Protein AF-A0A2N3L0V5-F1 (afdb_monomer_lite)

Sequence (364 aa):
MDPNLNDGGSTDVTDPFDSMDAIYDQITEADEPTGEEDTGPSRDEGGRFAKKESAEDEAHVEDEPAEEGAADEAEDTDQPEEEGEAEPVEAIDPPVSWSAEAKAKFAELPPEVQQEVLKRESDFERGIAQKGQELSTLRQQTSEMEQALSPVMSAWQQNGIPPAVGVQRLVAADAYLQRDPVGGLQQIAQAYGVDLQSLVDGEGQPAPVNPHIQAQLQAHDNFIRNFQQQQQQSETDRIVSDIDSFASATGADGKPAHPHFEAVFDDIKTMLPAVKQANPTAPVADLLKQCYDKAVWGNPTTRDAILKAERDQTAQKQTAEKSKAAKEAKRAAKGNVKGRGEPVETAGKSWEETLDAVGERLTG

Organism: NCBI:txid744227

Secondary structure (DSSP, 8-state):
---------------TTTTSHHHHHHHHTT-S-------PPPB-TTSPBPP-----------------------------------------PPPTTS-HHHHHHHHTS-HHHHHHHHHHHHHHHHHHHHHHHHHHHHHHHHHHHHHHHHHHHHHHHHTT--HHHHHHHHHHHHHHHHH-HHHHHHHHHHHTT--TTHHHHSSS------HHHHHHHHHHHHHHHHHHHHHHHHHHHHHHHHHHHHHH-B-TTSSBS-TTHHHHHHHHHHHHHHHHHH-TTS-HHHHHHHHHHHHHHH-HHHHHHHHHHHHHHHHHHHHHHHHHHHHHHHHHHHHSTT--------PPPPTTHHHHHHHTTS--

Structure (mmCIF, N/CA/C/O backbone):
data_AF-A0A2N3L0V5-F1
#
_entry.id   AF-A0A2N3L0V5-F1
#
loop_
_atom_site.group_PDB
_atom_site.id
_atom_site.type_symbol
_atom_site.label_atom_id
_atom_site.label_alt_id
_atom_site.label_comp_id
_atom_site.label_asym_id
_atom_site.label_entity_id
_atom_site.label_seq_id
_atom_site.pdbx_PDB_ins_code
_atom_site.Cartn_x
_atom_site.Cartn_y
_atom_site.Cartn_z
_atom_site.occupancy
_atom_site.B_iso_or_equiv
_atom_site.auth_seq_id
_atom_site.auth_comp_id
_atom_site.auth_asym_id
_atom_site.auth_atom_id
_atom_site.pdbx_PDB_model_num
ATOM 1 N N . MET A 1 1 ? -29.985 -33.583 -25.604 1.00 35.34 1 MET A N 1
ATOM 2 C CA . MET A 1 1 ? -28.568 -33.989 -25.696 1.00 35.34 1 MET A CA 1
ATOM 3 C C . MET A 1 1 ? -27.764 -32.732 -26.033 1.00 35.34 1 MET A C 1
ATOM 5 O O . MET A 1 1 ? -27.507 -32.497 -27.202 1.00 35.34 1 MET A O 1
ATOM 9 N N . ASP A 1 2 ? -27.593 -31.755 -25.140 1.00 43.25 2 ASP A N 1
ATOM 10 C CA . ASP A 1 2 ? -26.888 -31.800 -23.839 1.00 43.25 2 ASP A CA 1
ATOM 11 C C . ASP A 1 2 ? -25.384 -32.122 -23.975 1.00 43.25 2 ASP A C 1
ATOM 13 O O . ASP A 1 2 ? -25.079 -33.107 -24.653 1.00 43.25 2 ASP A O 1
ATOM 17 N N . PRO A 1 3 ? -24.465 -31.445 -23.240 1.00 49.41 3 PRO A N 1
ATOM 18 C CA . PRO A 1 3 ? -24.648 -30.151 -22.545 1.00 49.41 3 PRO A CA 1
ATOM 19 C C . PRO A 1 3 ? -23.386 -29.238 -22.402 1.00 49.41 3 PRO A C 1
ATOM 21 O O . PRO A 1 3 ? -22.267 -29.640 -22.697 1.00 49.41 3 PRO A O 1
ATOM 24 N N . ASN A 1 4 ? -23.605 -28.075 -21.765 1.00 37.34 4 ASN A N 1
ATOM 25 C CA . ASN A 1 4 ? -22.722 -27.380 -20.796 1.00 37.34 4 ASN A CA 1
ATOM 26 C C . ASN A 1 4 ? -21.404 -26.673 -21.226 1.00 37.34 4 ASN A C 1
ATOM 28 O O . ASN A 1 4 ? -20.844 -26.913 -22.289 1.00 37.34 4 ASN A O 1
ATOM 32 N N . LEU A 1 5 ? -20.908 -25.878 -20.258 1.00 40.41 5 LEU A N 1
ATOM 33 C CA . LEU A 1 5 ? -19.622 -25.169 -20.100 1.00 40.41 5 LEU A CA 1
ATOM 34 C C . LEU A 1 5 ? -19.531 -23.815 -20.848 1.00 40.41 5 LEU A C 1
ATOM 36 O O . LEU A 1 5 ? -19.689 -23.771 -22.062 1.00 40.41 5 LEU A O 1
ATOM 40 N N . ASN A 1 6 ? -19.493 -22.660 -20.157 1.00 34.66 6 ASN A N 1
ATOM 41 C CA . ASN A 1 6 ? -18.450 -22.092 -19.257 1.00 34.66 6 ASN A CA 1
ATOM 42 C C . ASN A 1 6 ? -17.277 -21.496 -20.077 1.00 34.66 6 ASN A C 1
ATOM 44 O O . ASN A 1 6 ? -16.818 -22.148 -21.008 1.00 34.66 6 ASN A O 1
ATOM 48 N N . ASP A 1 7 ? -16.740 -20.291 -19.851 1.00 32.72 7 ASP A N 1
ATOM 49 C CA . ASP A 1 7 ? -16.809 -19.311 -18.741 1.00 32.72 7 ASP A CA 1
ATOM 50 C C . ASP A 1 7 ? -16.666 -17.869 -19.308 1.00 32.72 7 ASP A C 1
ATOM 52 O O . ASP A 1 7 ? -16.498 -17.709 -20.519 1.00 32.72 7 ASP A O 1
ATOM 56 N N . GLY A 1 8 ? -16.619 -16.832 -18.460 1.00 31.11 8 GLY A N 1
ATOM 57 C CA . GLY A 1 8 ? -16.073 -15.514 -18.832 1.00 31.11 8 GLY A CA 1
ATOM 58 C C . GLY A 1 8 ? -16.872 -14.306 -18.343 1.00 31.11 8 GLY A C 1
ATOM 59 O O . GLY A 1 8 ? -17.279 -13.474 -19.153 1.00 31.11 8 GLY A O 1
ATOM 60 N N . GLY A 1 9 ? -17.123 -14.209 -17.035 1.00 28.81 9 GLY A N 1
ATOM 61 C CA . GLY A 1 9 ? -17.948 -13.143 -16.458 1.00 28.81 9 GLY A CA 1
ATOM 62 C C . GLY A 1 9 ? -17.425 -11.718 -16.699 1.00 28.81 9 GLY A C 1
ATOM 63 O O . GLY A 1 9 ? -16.270 -11.406 -16.412 1.00 28.81 9 GLY A O 1
ATOM 64 N N . SER A 1 10 ? -18.319 -10.828 -17.139 1.00 29.75 10 SER A N 1
ATOM 65 C CA . SER A 1 10 ? -18.177 -9.389 -16.898 1.00 29.75 10 SER A CA 1
ATOM 66 C C . SER A 1 10 ? -18.656 -9.111 -15.477 1.00 29.75 10 SER A C 1
ATOM 68 O O . SER A 1 10 ? -19.827 -9.336 -15.177 1.00 29.75 10 SER A O 1
ATOM 70 N N . THR A 1 11 ? -17.770 -8.641 -14.600 1.00 35.81 11 THR A N 1
ATOM 71 C CA . THR A 1 11 ? -18.144 -8.201 -13.249 1.00 35.81 11 THR A CA 1
ATOM 72 C C . THR A 1 11 ? -18.840 -6.847 -13.338 1.00 35.81 11 THR A C 1
ATOM 74 O O . THR A 1 11 ? -18.178 -5.808 -13.315 1.00 35.81 11 THR A O 1
ATOM 77 N N . ASP A 1 12 ? -20.162 -6.866 -13.497 1.00 38.75 12 ASP A N 1
ATOM 78 C CA . ASP A 1 12 ? -20.975 -5.660 -13.349 1.00 38.75 12 ASP A CA 1
ATOM 79 C C . ASP A 1 12 ? -21.006 -5.215 -11.875 1.00 38.75 12 ASP A C 1
ATOM 81 O O . ASP A 1 12 ? -20.776 -6.016 -10.963 1.00 38.75 12 ASP A O 1
ATOM 85 N N . VAL A 1 13 ? -21.223 -3.924 -11.637 1.00 42.16 13 VAL A N 1
ATOM 86 C CA . VAL A 1 13 ? -21.074 -3.313 -10.308 1.00 42.16 13 VAL A CA 1
ATOM 87 C C . VAL A 1 13 ? -22.412 -3.347 -9.575 1.00 42.16 13 VAL A C 1
ATOM 89 O O . VAL A 1 13 ? -23.220 -2.431 -9.702 1.00 42.16 13 VAL A O 1
ATOM 92 N N . THR A 1 14 ? -22.651 -4.407 -8.801 1.00 39.25 14 THR A N 1
ATOM 93 C CA . THR A 1 14 ? -23.880 -4.541 -8.007 1.00 39.25 14 THR A CA 1
ATOM 94 C C . THR A 1 14 ? -23.896 -3.558 -6.833 1.00 39.25 14 THR A C 1
ATOM 96 O O . THR A 1 14 ? -22.988 -3.544 -5.999 1.00 39.25 14 THR A O 1
ATOM 99 N N . ASP A 1 15 ? -24.945 -2.740 -6.770 1.00 44.00 15 ASP A N 1
ATOM 100 C CA . ASP A 1 15 ? -25.155 -1.705 -5.755 1.00 44.00 15 ASP A CA 1
ATOM 101 C C . ASP A 1 15 ? -25.458 -2.341 -4.374 1.00 44.00 15 ASP A C 1
ATOM 103 O O . ASP A 1 15 ? -26.286 -3.256 -4.301 1.00 44.00 15 ASP A O 1
ATOM 107 N N . PRO A 1 16 ? -24.837 -1.906 -3.256 1.00 43.53 16 PRO A N 1
ATOM 108 C CA . PRO A 1 16 ? -24.989 -2.560 -1.948 1.00 43.53 16 PRO A CA 1
ATOM 109 C C . PRO A 1 16 ? -26.400 -2.506 -1.326 1.00 43.53 16 PRO A C 1
ATOM 111 O O . PRO A 1 16 ? -26.601 -3.077 -0.254 1.00 43.53 16 PRO A O 1
ATOM 114 N N . PHE A 1 17 ? -27.381 -1.866 -1.969 1.00 41.59 17 PHE A N 1
ATOM 115 C CA . PHE A 1 17 ? -28.761 -1.761 -1.476 1.00 41.59 17 PHE A CA 1
ATOM 116 C C . PHE A 1 17 ? -29.701 -2.890 -1.930 1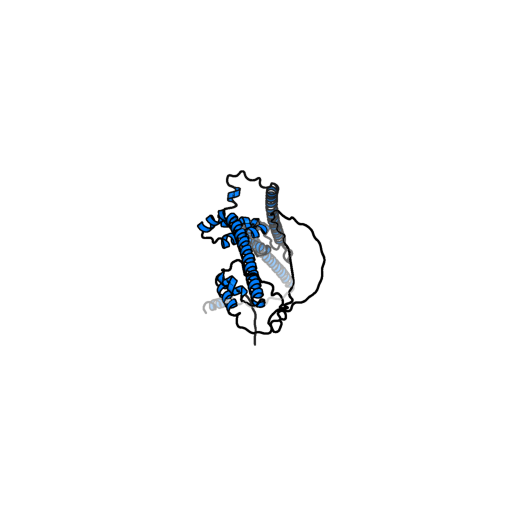.00 41.59 17 PHE A C 1
ATOM 118 O O . PHE A 1 17 ? -30.691 -3.144 -1.248 1.00 41.59 17 PHE A O 1
ATOM 125 N N . ASP A 1 18 ? -29.375 -3.624 -2.999 1.00 43.25 18 ASP A N 1
ATOM 126 C CA . ASP A 1 18 ? -30.231 -4.698 -3.553 1.00 43.25 18 ASP A CA 1
ATOM 127 C C . ASP A 1 18 ? -30.194 -5.997 -2.709 1.00 43.25 18 ASP A C 1
ATOM 129 O O . ASP A 1 18 ? -30.885 -6.975 -2.974 1.00 43.25 18 ASP A O 1
ATOM 133 N N . SER A 1 19 ? -29.367 -6.014 -1.657 1.00 51.88 19 SER A N 1
ATOM 134 C CA . SER A 1 19 ? -29.155 -7.171 -0.778 1.00 51.88 19 SER A CA 1
ATOM 135 C C . SER A 1 19 ? -30.091 -7.235 0.437 1.00 51.88 19 SER A C 1
ATOM 137 O O . SER A 1 19 ? -30.063 -8.229 1.160 1.00 51.88 19 SER A O 1
ATOM 139 N N . MET A 1 20 ? -30.909 -6.202 0.687 1.00 42.19 20 MET A N 1
ATOM 140 C CA . MET A 1 20 ? -31.669 -6.088 1.942 1.00 42.19 20 MET A CA 1
ATOM 141 C C . MET A 1 20 ? -33.119 -6.597 1.856 1.00 42.19 20 MET A C 1
ATOM 143 O O . MET A 1 20 ? -33.598 -7.163 2.837 1.00 42.19 20 MET A O 1
ATOM 147 N N . ASP A 1 21 ? -33.780 -6.507 0.695 1.00 45.41 21 ASP A N 1
ATOM 148 C CA . ASP A 1 21 ? -35.103 -7.130 0.482 1.00 45.41 21 ASP A CA 1
ATOM 149 C C . ASP A 1 21 ? -34.994 -8.667 0.458 1.00 45.41 21 ASP A C 1
ATOM 151 O O . ASP A 1 21 ? -35.788 -9.360 1.094 1.00 45.41 21 ASP A O 1
ATOM 155 N N . ALA A 1 22 ? -33.935 -9.209 -0.158 1.00 47.22 22 ALA A N 1
ATOM 156 C CA . ALA A 1 22 ? -33.662 -10.651 -0.208 1.00 47.22 22 ALA A CA 1
ATOM 157 C C . ALA A 1 22 ? -33.466 -11.306 1.179 1.00 47.22 22 ALA A C 1
ATOM 159 O O . ALA A 1 22 ? -33.636 -12.516 1.321 1.00 47.22 22 ALA A O 1
ATOM 160 N N . ILE A 1 23 ? -33.118 -10.521 2.205 1.00 50.16 23 ILE A N 1
ATOM 161 C CA . ILE A 1 23 ? -33.014 -10.984 3.597 1.00 50.16 23 ILE A CA 1
ATOM 162 C C . ILE A 1 23 ? -34.387 -10.980 4.288 1.00 50.16 23 ILE A C 1
ATOM 164 O O . ILE A 1 23 ? -34.605 -11.770 5.205 1.00 50.16 23 ILE A O 1
ATOM 168 N N . TYR A 1 24 ? -35.321 -10.124 3.863 1.00 42.78 24 TYR A N 1
ATOM 169 C CA . TYR A 1 24 ? -36.637 -10.015 4.492 1.00 42.78 24 TYR A CA 1
ATOM 170 C C . TYR A 1 24 ? -37.565 -11.166 4.080 1.00 42.78 24 TYR A C 1
ATOM 172 O O . TYR A 1 24 ? -38.160 -11.799 4.953 1.00 42.78 24 TYR A O 1
ATOM 180 N N . ASP A 1 25 ? -37.602 -11.512 2.788 1.00 43.28 25 ASP A N 1
ATOM 181 C CA . ASP A 1 25 ? -38.363 -12.671 2.287 1.00 43.28 25 ASP A CA 1
ATOM 182 C C . ASP A 1 25 ? -37.860 -13.998 2.893 1.00 43.28 25 ASP A C 1
ATOM 184 O O . ASP A 1 25 ? -38.649 -14.870 3.257 1.00 43.28 25 ASP A O 1
ATOM 188 N N . GLN A 1 26 ? -36.545 -14.135 3.111 1.00 44.84 26 GLN A N 1
ATOM 189 C CA . GLN A 1 26 ? -35.967 -15.334 3.735 1.00 44.84 26 GLN A CA 1
ATOM 190 C C . GLN A 1 26 ? -36.278 -15.468 5.244 1.00 44.84 26 GLN A C 1
ATOM 192 O O . GLN A 1 26 ? -36.029 -16.522 5.831 1.00 44.84 26 GLN A O 1
ATOM 197 N N . ILE A 1 27 ? -36.835 -14.431 5.881 1.00 44.22 27 ILE A N 1
ATOM 198 C CA . ILE A 1 27 ? -37.298 -14.468 7.278 1.00 44.22 27 ILE A CA 1
ATOM 199 C C . ILE A 1 27 ? -38.816 -14.703 7.359 1.00 44.22 27 ILE A C 1
ATOM 201 O O . ILE A 1 27 ? -39.283 -15.296 8.330 1.00 44.22 27 ILE A O 1
ATOM 205 N N . THR A 1 28 ? -39.594 -14.286 6.355 1.00 40.88 28 THR A N 1
ATOM 206 C CA . THR A 1 28 ? -41.060 -14.445 6.340 1.00 40.88 28 THR A CA 1
ATOM 207 C C . THR A 1 28 ? -41.540 -15.799 5.808 1.00 40.88 28 THR A C 1
ATOM 209 O O . THR A 1 28 ? -42.626 -16.226 6.191 1.00 40.88 28 THR A O 1
ATOM 212 N N . GLU A 1 29 ? -40.749 -16.521 5.006 1.00 42.06 29 GLU A N 1
ATOM 213 C CA . GLU A 1 29 ? -41.091 -17.876 4.517 1.00 42.06 29 GLU A CA 1
ATOM 214 C C . GLU A 1 29 ? -40.710 -19.011 5.508 1.00 42.06 29 GLU A C 1
ATOM 216 O O . GLU A 1 29 ? -40.723 -20.191 5.165 1.00 42.06 29 GLU A O 1
ATOM 221 N N . ALA A 1 30 ? -40.371 -18.673 6.760 1.00 39.44 30 ALA A N 1
ATOM 222 C CA . ALA A 1 30 ? -39.886 -19.615 7.779 1.00 39.44 30 ALA A CA 1
ATOM 223 C C . ALA A 1 30 ? -40.915 -20.003 8.871 1.00 39.44 30 ALA A C 1
ATOM 225 O O . ALA A 1 30 ? -40.539 -20.691 9.821 1.00 39.44 30 ALA A O 1
ATOM 226 N N . ASP A 1 31 ? -42.182 -19.576 8.763 1.00 42.56 31 ASP A N 1
ATOM 227 C CA . ASP A 1 31 ? -43.212 -19.746 9.811 1.00 42.56 31 ASP A CA 1
ATOM 228 C C . ASP A 1 31 ? -44.563 -20.284 9.275 1.00 42.56 31 ASP A C 1
ATOM 230 O O . ASP A 1 31 ? -45.604 -19.636 9.373 1.00 42.56 31 ASP A O 1
ATOM 234 N N . GLU A 1 32 ? -44.561 -21.507 8.726 1.00 34.25 32 GLU A N 1
ATOM 235 C CA . GLU A 1 32 ? -45.743 -22.389 8.771 1.00 34.25 32 GLU A CA 1
ATOM 236 C C . GLU A 1 32 ? -45.379 -23.751 9.409 1.00 34.25 32 GLU A C 1
ATOM 238 O O . GLU A 1 32 ? -44.291 -24.282 9.166 1.00 34.25 32 GLU A O 1
ATOM 243 N N . PRO A 1 33 ? -46.256 -24.341 10.249 1.00 42.44 33 PRO A N 1
ATOM 244 C CA . PRO A 1 33 ? -45.857 -25.421 11.150 1.00 42.44 33 PRO A CA 1
ATOM 245 C C . PRO A 1 33 ? -45.994 -26.834 10.556 1.00 42.44 33 PRO A C 1
ATOM 247 O O . PRO A 1 33 ? -47.098 -27.333 10.329 1.00 42.44 33 PRO A O 1
ATOM 250 N N . THR A 1 34 ? -44.877 -27.558 10.473 1.00 31.55 34 THR A N 1
ATOM 251 C CA . THR A 1 34 ? -44.855 -29.033 10.425 1.00 31.55 34 THR A CA 1
ATOM 252 C C . THR A 1 34 ? -44.231 -29.563 11.713 1.00 31.55 34 THR A C 1
ATOM 254 O O . THR A 1 34 ? -43.042 -29.352 11.945 1.00 31.55 34 THR A O 1
ATOM 257 N N . GLY A 1 35 ? -45.020 -30.210 12.572 1.00 35.88 35 GLY A N 1
ATOM 258 C CA . GLY A 1 35 ? -44.559 -30.655 13.891 1.00 35.88 35 GLY A CA 1
ATOM 259 C C . GLY A 1 35 ? -44.280 -32.153 13.979 1.00 35.88 35 GLY A C 1
ATOM 260 O O . GLY A 1 35 ? -44.956 -32.937 13.322 1.00 35.88 35 GLY A O 1
ATOM 261 N N . GLU A 1 36 ? -43.358 -32.529 14.869 1.00 32.22 36 GLU A N 1
ATOM 262 C CA . GLU A 1 36 ? -43.363 -33.814 15.580 1.00 32.22 36 GLU A CA 1
ATOM 263 C C . GLU A 1 36 ? -42.572 -33.692 16.908 1.00 32.22 36 GLU A C 1
ATOM 265 O O . GLU A 1 36 ? -41.448 -33.206 16.932 1.00 32.22 36 GLU A O 1
ATOM 270 N N . GLU A 1 37 ? -43.243 -34.074 18.001 1.00 33.81 37 GLU A N 1
ATOM 271 C CA . GLU A 1 37 ? -42.796 -34.409 19.375 1.00 33.81 37 GLU A CA 1
ATOM 272 C C . GLU A 1 37 ? -41.680 -33.595 20.095 1.00 33.81 37 GLU A C 1
ATOM 274 O O . GLU A 1 37 ? -40.482 -33.784 19.898 1.00 33.81 37 GLU A O 1
ATOM 279 N N . ASP A 1 38 ? -42.104 -32.786 21.080 1.00 36.75 38 ASP A N 1
ATOM 280 C CA . ASP A 1 38 ? -41.278 -32.233 22.173 1.00 36.75 38 ASP A CA 1
ATOM 281 C C . ASP A 1 38 ? -41.018 -33.287 23.272 1.00 36.75 38 ASP A C 1
ATOM 283 O O . ASP A 1 38 ? -41.943 -33.970 23.717 1.00 36.75 38 ASP A O 1
ATOM 287 N N . THR A 1 39 ? -39.777 -33.379 23.766 1.00 37.31 39 THR A N 1
ATOM 288 C CA . THR A 1 39 ? -39.389 -34.239 24.901 1.00 37.31 39 THR A CA 1
ATOM 289 C C . THR A 1 39 ? -38.837 -33.441 26.089 1.00 37.31 39 THR A C 1
ATOM 291 O O . THR A 1 39 ? -37.737 -33.710 26.587 1.00 37.31 39 THR A O 1
ATOM 294 N N . GLY A 1 40 ? -39.591 -32.446 26.559 1.00 45.41 40 GLY A N 1
ATOM 295 C CA . GLY A 1 40 ? -39.340 -31.770 27.834 1.00 45.41 40 GLY A CA 1
ATOM 296 C C . GLY A 1 40 ? -39.438 -32.693 29.072 1.00 45.41 40 GLY A C 1
ATOM 297 O O . GLY A 1 40 ? -39.889 -33.838 28.977 1.00 45.41 40 GLY A O 1
ATOM 298 N N . PRO A 1 41 ? -39.027 -32.222 30.269 1.00 51.53 41 PRO A N 1
ATOM 299 C CA . PRO A 1 41 ? -39.002 -33.046 31.481 1.00 51.53 41 PRO A CA 1
ATOM 300 C C . PRO A 1 41 ? -40.392 -33.540 31.906 1.00 51.53 41 PRO A C 1
ATOM 302 O O . PRO A 1 41 ? -41.355 -32.770 31.917 1.00 51.53 41 PRO A O 1
ATOM 305 N N . SER A 1 42 ? -40.480 -34.812 32.309 1.00 51.59 42 SER A N 1
ATOM 306 C CA . SER A 1 42 ? -41.736 -35.480 32.671 1.00 51.59 42 SER A CA 1
ATOM 307 C C . SER A 1 42 ? -42.533 -34.739 33.750 1.00 51.59 42 SER A C 1
ATOM 309 O O . SER A 1 42 ? -42.001 -34.348 34.794 1.00 51.59 42 SER A O 1
ATOM 311 N N . ARG A 1 43 ? -43.838 -34.604 33.501 1.00 61.91 43 ARG A N 1
ATOM 312 C CA . ARG A 1 43 ? -44.828 -34.026 34.417 1.00 61.91 43 ARG A CA 1
ATOM 313 C C . ARG A 1 43 ? -45.784 -35.100 34.930 1.00 61.91 43 ARG A C 1
ATOM 315 O O . ARG A 1 43 ? -45.953 -36.132 34.284 1.00 61.91 43 ARG A O 1
ATOM 322 N N . ASP A 1 44 ? -46.401 -34.843 36.075 1.00 66.06 44 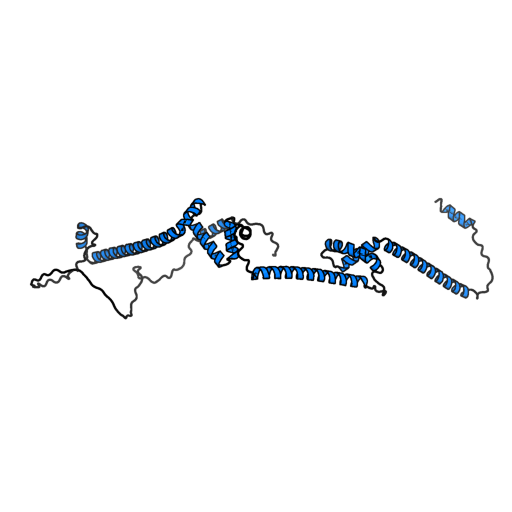ASP A N 1
ATOM 323 C CA . ASP A 1 44 ? -47.503 -35.652 36.603 1.00 66.06 44 ASP A CA 1
ATOM 324 C C . ASP A 1 44 ? -48.847 -35.346 35.908 1.00 66.06 44 ASP A C 1
ATOM 326 O O . ASP A 1 44 ? -48.965 -34.411 35.112 1.00 66.06 44 ASP A O 1
ATOM 330 N N . GLU A 1 45 ? -49.886 -36.128 36.223 1.00 57.53 45 GLU A N 1
ATOM 331 C CA . GLU A 1 45 ? -51.250 -35.944 35.693 1.00 57.53 45 GLU A CA 1
ATOM 332 C C . GLU A 1 45 ? -51.917 -34.627 36.158 1.00 57.53 45 GLU A C 1
ATOM 334 O O . GLU A 1 45 ? -52.971 -34.254 35.647 1.00 57.53 45 GLU A O 1
ATOM 339 N N . GLY A 1 46 ? -51.294 -33.889 37.090 1.00 62.19 46 GLY A N 1
ATOM 340 C CA . GLY A 1 46 ? -51.655 -32.521 37.481 1.00 62.19 46 GLY A CA 1
ATOM 341 C C . GLY A 1 46 ? -50.852 -31.427 36.757 1.00 62.19 46 GLY A C 1
ATOM 342 O O . GLY A 1 46 ? -51.029 -30.242 37.049 1.00 62.19 46 GLY A O 1
ATOM 343 N N . GLY A 1 47 ? -49.960 -31.794 35.830 1.00 60.09 47 GLY A N 1
ATOM 344 C CA . GLY A 1 47 ? -49.131 -30.879 35.041 1.00 60.09 47 GLY A CA 1
ATOM 345 C C . GLY A 1 47 ? -47.913 -30.298 35.772 1.00 60.09 47 GLY A C 1
ATOM 346 O O . GLY A 1 47 ? -47.228 -29.432 35.208 1.00 60.09 47 GLY A O 1
ATOM 347 N N . ARG A 1 48 ? -47.613 -30.746 36.998 1.00 61.38 48 ARG A N 1
ATOM 348 C CA . ARG A 1 48 ? -46.448 -30.302 37.784 1.00 61.38 48 ARG A CA 1
ATOM 349 C C . ARG A 1 48 ? -45.225 -31.176 37.486 1.00 61.38 48 ARG A C 1
ATOM 351 O O . ARG A 1 48 ? -45.344 -32.286 36.980 1.00 61.38 48 ARG A O 1
ATOM 358 N N . PHE A 1 49 ? -44.027 -30.654 37.752 1.00 63.28 49 PHE A N 1
ATOM 359 C CA . PHE A 1 49 ? -42.780 -31.414 37.610 1.00 63.28 49 PHE A CA 1
ATOM 360 C C . PHE A 1 49 ? -42.549 -32.300 38.841 1.00 63.28 49 PHE A C 1
ATOM 362 O O . PHE A 1 49 ? -42.682 -31.833 39.973 1.00 63.28 49 PHE A O 1
ATOM 369 N N . ALA A 1 50 ? -42.165 -33.560 38.628 1.00 42.12 50 ALA A N 1
ATOM 370 C CA . ALA A 1 50 ? -41.952 -34.514 39.714 1.00 42.12 50 ALA A CA 1
ATOM 371 C C . ALA A 1 50 ? -40.690 -34.187 40.544 1.00 42.12 50 ALA A C 1
ATOM 373 O O . ALA A 1 50 ? -39.588 -34.075 40.004 1.00 42.12 50 ALA A O 1
ATOM 374 N N . LYS A 1 51 ? -40.840 -34.076 41.873 1.00 45.34 51 LYS A N 1
ATOM 375 C CA . LYS A 1 51 ? -39.727 -33.906 42.827 1.00 45.34 51 LYS A CA 1
ATOM 376 C C . LYS A 1 51 ? -39.003 -35.240 43.059 1.00 45.34 51 LYS A C 1
ATOM 378 O O . LYS A 1 51 ? -39.645 -36.284 43.144 1.00 45.34 51 LYS A O 1
ATOM 383 N N . LYS A 1 52 ? -37.679 -35.192 43.250 1.00 39.72 52 LYS A N 1
ATOM 384 C CA . LYS A 1 52 ? -36.860 -36.316 43.731 1.00 39.72 52 LYS A CA 1
ATOM 385 C C . LYS A 1 52 ? -36.064 -35.932 44.988 1.00 39.72 52 LYS A C 1
ATOM 387 O O . LYS A 1 52 ? -35.454 -34.871 45.033 1.00 39.72 52 LYS A O 1
ATOM 392 N N . GLU A 1 53 ? -36.061 -36.838 45.958 1.00 32.31 53 GLU A N 1
ATOM 393 C CA . GLU A 1 53 ? -35.250 -36.900 47.191 1.00 32.31 53 GLU A CA 1
ATOM 394 C C . GLU A 1 53 ? -34.292 -38.117 47.067 1.00 32.31 53 GLU A C 1
ATOM 396 O O . GLU A 1 53 ? -34.533 -38.964 46.197 1.00 32.31 53 GLU A O 1
ATOM 401 N N . SER A 1 54 ? -33.217 -38.349 47.839 1.00 29.09 54 SER A N 1
ATOM 402 C CA . SER A 1 54 ? -32.372 -37.579 48.795 1.00 29.09 54 SER A CA 1
ATOM 403 C C . SER A 1 54 ? -31.095 -38.426 49.080 1.00 29.09 54 SER A C 1
ATOM 405 O O . SER A 1 54 ? -31.059 -39.572 48.626 1.00 29.09 54 SER A O 1
ATOM 407 N N . ALA A 1 55 ? -30.058 -37.983 49.809 1.00 26.44 55 ALA A N 1
ATOM 408 C CA . ALA A 1 55 ? -29.754 -36.670 50.403 1.00 26.44 55 ALA A CA 1
ATOM 409 C C . ALA A 1 55 ? -28.474 -36.095 49.730 1.00 26.44 55 ALA A C 1
ATOM 411 O O . ALA A 1 55 ? -28.531 -35.947 48.509 1.00 26.44 55 ALA A O 1
ATOM 412 N N . GLU A 1 56 ? -27.340 -35.680 50.321 1.00 30.38 56 GLU A N 1
ATOM 413 C CA . GLU A 1 56 ? -26.749 -35.520 51.681 1.00 30.38 56 GLU A CA 1
ATOM 414 C C . GLU A 1 56 ? -26.076 -34.108 51.719 1.00 30.38 56 GLU A C 1
ATOM 416 O O . GLU A 1 56 ? -25.923 -33.520 50.646 1.00 30.38 56 GLU A O 1
ATOM 421 N N . ASP A 1 57 ? -25.546 -33.462 52.773 1.00 26.70 57 ASP A N 1
ATOM 422 C CA . ASP A 1 57 ? -25.499 -33.444 54.264 1.00 26.70 57 ASP A CA 1
ATOM 423 C C . ASP A 1 57 ? -24.096 -32.860 54.659 1.00 26.70 57 ASP A C 1
ATOM 425 O O . ASP A 1 57 ? -23.189 -32.866 53.827 1.00 26.70 57 ASP A O 1
ATOM 429 N N . GLU A 1 58 ? -23.918 -32.357 55.891 1.00 29.84 58 GLU A N 1
ATOM 430 C CA . GLU A 1 58 ? -22.739 -31.645 56.463 1.00 29.84 58 GLU A CA 1
ATOM 431 C C . GLU A 1 58 ? -22.371 -30.243 55.879 1.00 29.84 58 GLU A C 1
ATOM 433 O O . GLU A 1 58 ? -22.497 -29.999 54.683 1.00 29.84 58 GLU A O 1
ATOM 438 N N . ALA A 1 59 ? -21.817 -29.260 56.622 1.00 27.25 59 ALA A N 1
ATOM 439 C CA . ALA A 1 59 ? -21.837 -28.905 58.062 1.00 27.25 59 ALA A CA 1
ATOM 440 C C . ALA A 1 59 ? -21.153 -27.515 58.301 1.00 27.25 59 ALA A C 1
ATOM 442 O O . ALA A 1 59 ? -20.437 -27.034 57.426 1.00 27.25 59 ALA A O 1
ATOM 443 N N . HIS A 1 60 ? -21.275 -26.956 59.526 1.00 29.55 60 HIS A N 1
ATOM 444 C CA . HIS A 1 60 ? -20.598 -25.743 60.083 1.00 29.55 60 HIS A CA 1
ATOM 445 C C . HIS A 1 60 ? -21.110 -24.362 59.564 1.00 29.55 60 HIS A C 1
ATOM 447 O O . HIS A 1 60 ? -21.277 -24.204 58.361 1.00 29.55 60 HIS A O 1
ATOM 453 N N . VAL A 1 61 ? -21.500 -23.339 60.362 1.00 27.58 61 VAL A N 1
ATOM 454 C CA . VAL A 1 61 ? -21.016 -22.755 61.657 1.00 27.58 61 VAL A CA 1
ATOM 455 C C . VAL A 1 61 ? -19.688 -21.991 61.472 1.00 27.58 61 VAL A C 1
ATOM 457 O O . VAL A 1 61 ? -18.807 -22.516 60.799 1.00 27.58 61 VAL A O 1
ATOM 460 N N . GLU A 1 62 ? -19.431 -20.774 61.982 1.00 27.31 62 GLU A N 1
ATOM 461 C CA . GLU A 1 62 ? -20.144 -19.774 62.836 1.00 27.31 62 GLU A CA 1
ATOM 462 C C . GLU A 1 62 ? -20.468 -18.489 61.989 1.00 27.31 62 GLU A C 1
ATOM 464 O O . GLU A 1 62 ? -20.293 -18.532 60.773 1.00 27.31 62 GLU A O 1
ATOM 469 N N . ASP A 1 63 ? -20.982 -17.331 62.440 1.00 29.66 63 ASP A N 1
ATOM 470 C CA . ASP A 1 63 ? -20.922 -16.596 63.725 1.00 29.66 63 ASP A CA 1
ATOM 471 C C . ASP A 1 63 ? -22.127 -15.616 63.858 1.00 29.66 63 ASP A C 1
ATOM 473 O O . ASP A 1 63 ? -22.800 -15.322 62.865 1.00 29.66 63 ASP A O 1
ATOM 477 N N . GLU A 1 64 ? -22.390 -15.088 65.058 1.00 32.12 64 GLU A N 1
ATOM 478 C CA . GLU A 1 64 ? -23.505 -14.165 65.373 1.00 32.12 64 GLU A CA 1
ATOM 479 C C . GLU A 1 64 ? -23.037 -12.686 65.461 1.00 32.12 64 GLU A C 1
ATOM 481 O O . GLU A 1 64 ? -21.834 -12.408 65.437 1.00 32.12 64 GLU A O 1
ATOM 486 N N . PRO A 1 65 ? -23.950 -11.689 65.528 1.00 31.30 65 PRO A N 1
ATOM 487 C CA . PRO A 1 65 ? -24.179 -11.099 66.855 1.00 31.30 65 PRO A CA 1
ATOM 488 C C . PRO A 1 65 ? -25.607 -10.574 67.129 1.00 31.30 65 PRO A C 1
ATOM 490 O O . PRO A 1 65 ? -26.111 -9.672 66.455 1.00 31.30 65 PRO A O 1
ATOM 493 N N . ALA A 1 66 ? -26.188 -11.053 68.228 1.00 28.23 66 ALA A N 1
ATOM 494 C CA . ALA A 1 66 ? -27.222 -10.382 69.025 1.00 28.23 66 ALA A CA 1
ATOM 495 C C . ALA A 1 66 ? -26.627 -9.189 69.828 1.00 28.23 66 ALA A C 1
ATOM 497 O O . ALA A 1 66 ? -25.410 -9.112 69.995 1.00 28.23 66 ALA A O 1
ATOM 498 N N . GLU A 1 67 ? -27.361 -8.252 70.445 1.00 31.59 67 GLU A N 1
ATOM 499 C CA . GLU A 1 67 ? -28.731 -7.703 70.309 1.00 31.59 67 GLU A CA 1
ATOM 500 C C . GLU A 1 67 ? -28.818 -6.482 71.274 1.00 31.59 67 GLU A C 1
ATOM 502 O O . GLU A 1 67 ? -28.044 -6.400 72.230 1.00 31.59 67 GLU A O 1
ATOM 507 N N . GLU A 1 68 ? -29.736 -5.524 71.073 1.00 27.58 68 GLU A N 1
ATOM 508 C CA . GLU A 1 68 ? -30.015 -4.443 72.044 1.00 27.58 68 GLU A CA 1
ATOM 509 C C . GLU A 1 68 ? -31.519 -4.080 72.034 1.00 27.58 68 GLU A C 1
ATOM 511 O O . GLU A 1 68 ? -31.994 -3.503 71.057 1.00 27.58 68 GLU A O 1
ATOM 516 N N . GLY A 1 69 ? -32.296 -4.428 73.082 1.00 27.86 69 GLY A N 1
ATOM 517 C CA . GLY A 1 69 ? -33.771 -4.332 72.970 1.00 27.86 69 GLY A CA 1
ATOM 518 C C . GLY A 1 69 ? -34.700 -4.560 74.184 1.00 27.86 69 GLY A C 1
ATOM 519 O O . GLY A 1 69 ? -35.858 -4.873 73.959 1.00 27.86 69 GLY A O 1
ATOM 520 N N . ALA A 1 70 ? -34.245 -4.396 75.432 1.00 28.09 70 ALA A N 1
ATOM 521 C CA . ALA A 1 70 ? -35.053 -4.159 76.657 1.00 28.09 70 ALA A CA 1
ATOM 522 C C . ALA A 1 70 ? -36.472 -4.799 76.843 1.00 28.09 70 ALA A C 1
ATOM 524 O O . ALA A 1 70 ? -37.474 -4.268 76.376 1.00 28.09 70 ALA A O 1
ATOM 525 N N . ALA A 1 71 ? -36.525 -5.829 77.700 1.00 28.12 71 ALA A N 1
ATOM 526 C CA . ALA A 1 71 ? -37.463 -6.079 78.820 1.00 28.12 71 ALA A CA 1
ATOM 527 C C . ALA A 1 71 ? -38.925 -5.547 78.840 1.00 28.12 71 ALA A C 1
ATOM 529 O O . ALA A 1 71 ? -39.164 -4.344 78.773 1.00 28.12 71 ALA A O 1
ATOM 530 N N . ASP A 1 72 ? -39.847 -6.434 79.248 1.00 29.78 72 ASP A N 1
ATOM 531 C CA . ASP A 1 72 ? -40.767 -6.199 80.386 1.00 29.78 72 ASP A CA 1
ATOM 532 C C . ASP A 1 72 ? -41.029 -7.541 81.132 1.00 29.78 72 ASP A C 1
ATOM 534 O O . ASP A 1 72 ? -40.583 -8.590 80.659 1.00 29.78 72 ASP A O 1
ATOM 538 N N . GLU A 1 73 ? -41.663 -7.532 82.312 1.00 31.38 73 GLU A N 1
ATOM 539 C CA . GLU A 1 73 ? -41.652 -8.644 83.289 1.00 31.38 73 GLU A CA 1
ATOM 540 C C . GLU A 1 73 ? -42.998 -8.784 84.037 1.00 31.38 73 GLU A C 1
ATOM 542 O O . GLU A 1 73 ? -43.411 -7.873 84.755 1.00 31.38 73 GLU A O 1
ATOM 547 N N . ALA A 1 74 ? -43.673 -9.940 83.920 1.00 29.61 74 ALA A N 1
ATOM 548 C CA . ALA A 1 74 ? -44.883 -10.246 84.695 1.00 29.61 74 ALA A CA 1
ATOM 549 C C . ALA A 1 74 ? -45.137 -11.761 84.876 1.00 29.61 74 ALA A C 1
ATOM 551 O O . ALA A 1 74 ? -45.455 -12.467 83.919 1.00 29.61 74 ALA A O 1
ATOM 552 N N . GLU A 1 75 ? -45.078 -12.239 86.122 1.00 30.91 75 GLU A N 1
ATOM 553 C CA . GLU A 1 75 ? -45.773 -13.460 86.568 1.00 30.91 75 GLU A CA 1
ATOM 554 C C . GLU A 1 75 ? -47.245 -13.120 86.903 1.00 30.91 75 GLU A C 1
ATOM 556 O O . GLU A 1 75 ? -47.506 -12.020 87.392 1.00 30.91 75 GLU A O 1
ATOM 561 N N . ASP A 1 76 ? -48.200 -14.042 86.702 1.00 28.42 76 ASP A N 1
ATOM 562 C CA . ASP A 1 76 ? -48.785 -14.790 87.838 1.00 28.42 76 ASP A CA 1
ATOM 563 C C . ASP A 1 76 ? -49.660 -16.001 87.409 1.00 28.42 76 ASP A C 1
ATOM 565 O O . ASP A 1 76 ? -50.205 -16.061 86.310 1.00 28.42 76 ASP A O 1
ATOM 569 N N . THR A 1 77 ? -49.756 -16.952 88.336 1.00 27.38 77 THR A N 1
ATOM 570 C CA . THR A 1 77 ? -50.446 -18.259 88.435 1.00 27.38 77 THR A CA 1
ATOM 571 C C . THR A 1 77 ? -51.612 -18.718 87.527 1.00 27.38 77 THR A C 1
ATOM 573 O O . THR A 1 77 ? -52.586 -18.012 87.279 1.00 27.38 77 THR A O 1
ATOM 576 N N . ASP A 1 78 ? -51.592 -20.053 87.381 1.00 29.39 78 ASP A N 1
ATOM 577 C CA . ASP A 1 78 ? -52.668 -21.057 87.553 1.00 29.39 78 ASP A CA 1
ATOM 578 C C . ASP A 1 78 ? -53.441 -21.650 86.359 1.00 29.39 78 ASP A C 1
ATOM 580 O O . ASP A 1 78 ? -53.973 -20.984 85.473 1.00 29.39 78 ASP A O 1
ATOM 584 N N . GLN A 1 79 ? -53.540 -22.980 86.439 1.00 33.75 79 GLN A N 1
ATOM 585 C CA . GLN A 1 79 ? -54.314 -23.902 85.606 1.00 33.75 79 GLN A CA 1
ATOM 586 C C . GLN A 1 79 ? -55.579 -24.319 86.402 1.00 33.75 79 GLN A C 1
ATOM 588 O O . GLN A 1 79 ? -55.609 -24.178 87.628 1.00 33.75 79 GLN A O 1
ATOM 593 N N . PRO A 1 80 ? -56.640 -24.842 85.761 1.00 42.22 80 PRO A N 1
ATOM 594 C CA . PRO A 1 80 ? -56.609 -26.262 85.403 1.00 42.22 80 PRO A CA 1
ATOM 595 C C . PRO A 1 80 ? -57.177 -26.571 84.011 1.00 42.22 80 PRO A C 1
ATOM 597 O O . PRO A 1 80 ? -57.955 -25.810 83.441 1.00 42.22 80 PRO A O 1
ATOM 600 N N . GLU A 1 81 ? -56.799 -27.732 83.483 1.00 33.31 81 GLU A N 1
ATOM 601 C CA . GLU A 1 81 ? -57.373 -28.292 82.258 1.00 33.31 81 GLU A CA 1
ATOM 602 C C . GLU A 1 81 ? -58.817 -28.774 82.483 1.00 33.31 81 GLU A C 1
ATOM 604 O O . GLU A 1 81 ? -59.127 -29.389 83.505 1.00 33.31 81 GLU A O 1
ATOM 609 N N . GLU A 1 82 ? -59.683 -28.575 81.486 1.00 35.47 82 GLU A N 1
ATOM 610 C CA . GLU A 1 82 ? -60.871 -29.409 81.287 1.00 35.47 82 GLU A CA 1
ATOM 611 C C . GLU A 1 82 ? -60.837 -29.957 79.852 1.00 35.47 82 GLU A C 1
ATOM 613 O O . GLU A 1 82 ? -60.557 -29.236 78.893 1.00 35.47 82 GLU A O 1
ATOM 618 N N . GLU A 1 83 ? -61.022 -31.268 79.724 1.00 37.50 83 GLU A N 1
ATOM 619 C CA . GLU A 1 83 ? -60.641 -32.044 78.543 1.00 37.50 83 GLU A CA 1
ATOM 620 C C . GLU A 1 83 ? -61.706 -31.921 77.435 1.00 37.50 83 GLU A C 1
ATOM 622 O O . GLU A 1 83 ? -62.820 -32.438 77.553 1.00 37.50 83 GLU A O 1
ATOM 627 N N . GLY A 1 84 ? -61.375 -31.205 76.357 1.00 35.25 84 GLY A N 1
ATOM 628 C CA . GLY A 1 84 ? -62.288 -30.895 75.253 1.00 35.25 84 GLY A CA 1
ATOM 629 C C . GLY A 1 84 ? -61.591 -30.976 73.899 1.00 35.25 84 GLY A C 1
ATOM 630 O O . GLY A 1 84 ? -61.283 -29.949 73.304 1.00 35.25 84 GLY A O 1
ATOM 631 N N . GLU A 1 85 ? -61.327 -32.200 73.435 1.00 41.25 85 GLU A N 1
ATOM 632 C CA . GLU A 1 85 ? -60.527 -32.497 72.239 1.00 41.25 85 GLU A CA 1
ATOM 633 C C . GLU A 1 85 ? -61.201 -32.034 70.929 1.00 41.25 85 GLU A C 1
ATOM 635 O O . GLU A 1 85 ? -61.874 -32.785 70.222 1.00 41.25 85 GLU A O 1
ATOM 640 N N . ALA A 1 86 ? -60.985 -30.764 70.597 1.00 41.56 86 ALA A N 1
ATOM 641 C CA . ALA A 1 86 ? -60.865 -30.288 69.229 1.00 41.56 86 ALA A CA 1
ATOM 642 C C . ALA A 1 86 ? -59.411 -29.837 69.042 1.00 41.56 86 ALA A C 1
ATOM 644 O O . ALA A 1 86 ? -58.887 -29.113 69.890 1.00 41.56 86 ALA A O 1
ATOM 645 N N . GLU A 1 87 ? -58.757 -30.269 67.962 1.00 45.62 87 GLU A N 1
ATOM 646 C CA . GLU A 1 87 ? -57.379 -29.858 67.669 1.00 45.62 87 GLU A CA 1
ATOM 647 C C . GLU A 1 87 ? -57.294 -28.320 67.635 1.00 45.62 87 GLU A C 1
ATOM 649 O O . GLU A 1 87 ? -58.139 -27.682 66.990 1.00 45.62 87 GLU A O 1
ATOM 654 N N . PRO A 1 88 ? -56.318 -27.695 68.322 1.00 44.53 88 PRO A N 1
ATOM 655 C CA . PRO A 1 88 ? -56.156 -26.253 68.276 1.00 44.53 88 PRO A CA 1
ATOM 656 C C . PRO A 1 88 ? -55.734 -25.866 66.860 1.00 44.53 88 PRO A C 1
ATOM 658 O O . PRO A 1 88 ? -54.586 -26.059 66.466 1.00 44.53 88 PRO A O 1
ATOM 661 N N . VAL A 1 89 ? -56.679 -25.329 66.086 1.00 48.34 89 VAL A N 1
ATOM 662 C CA . VAL A 1 89 ? -56.396 -24.764 64.765 1.00 48.34 89 VAL A CA 1
ATOM 663 C C . VAL A 1 89 ? -55.399 -23.629 64.973 1.00 48.34 89 VAL A C 1
ATOM 665 O O . VAL A 1 89 ? -55.758 -22.602 65.553 1.00 48.34 89 VAL A O 1
ATOM 668 N N . GLU A 1 90 ? -54.149 -23.837 64.554 1.00 59.81 90 GLU A N 1
ATOM 669 C CA . GLU A 1 90 ? -53.087 -22.843 64.709 1.00 59.81 90 GLU A CA 1
ATOM 670 C C . GLU A 1 90 ? -53.554 -21.512 64.112 1.00 59.81 90 GLU A C 1
ATOM 672 O O . GLU A 1 90 ? -53.981 -21.445 62.957 1.00 59.81 90 GLU A O 1
ATOM 677 N N . ALA A 1 91 ? -53.538 -20.455 64.927 1.00 63.94 91 ALA A N 1
ATOM 678 C CA . ALA A 1 91 ? -54.091 -19.164 64.548 1.00 63.94 91 ALA A CA 1
ATOM 679 C C . ALA A 1 91 ? -53.166 -18.479 63.533 1.00 63.94 91 ALA A C 1
ATOM 681 O O . ALA A 1 91 ? -52.191 -17.826 63.898 1.00 63.94 91 ALA A O 1
ATOM 682 N N . ILE A 1 92 ? -53.466 -18.654 62.246 1.00 77.56 92 ILE A N 1
ATOM 683 C CA . ILE A 1 92 ? -52.695 -18.065 61.151 1.00 77.56 92 ILE A CA 1
ATOM 684 C C . ILE A 1 92 ? -52.989 -16.561 61.090 1.00 77.56 92 ILE A C 1
ATOM 686 O O . ILE A 1 92 ? -54.087 -16.143 60.715 1.00 77.56 92 ILE A O 1
ATOM 690 N N . ASP A 1 93 ? -51.998 -15.741 61.443 1.00 83.19 93 ASP A N 1
ATOM 691 C CA . ASP A 1 93 ? -52.129 -14.284 61.423 1.00 83.19 93 ASP A CA 1
ATOM 692 C C . ASP A 1 93 ? -52.345 -13.734 59.995 1.00 83.19 93 ASP A C 1
ATOM 694 O O . ASP A 1 93 ? -51.644 -14.125 59.056 1.00 83.19 93 ASP A O 1
ATOM 698 N N . PRO A 1 94 ? -53.289 -12.794 59.793 1.00 84.12 94 PRO A N 1
ATOM 699 C CA . PRO A 1 94 ? -53.565 -12.214 58.482 1.00 84.12 94 PRO A CA 1
ATOM 700 C C . PRO A 1 94 ? -52.511 -11.163 58.073 1.00 84.12 94 PRO A C 1
ATOM 702 O O . PRO A 1 94 ? -51.983 -10.457 58.939 1.00 84.12 94 PRO A O 1
ATOM 705 N N . PRO A 1 95 ? -52.263 -10.939 56.763 1.00 86.31 95 PRO A N 1
ATOM 706 C CA . PRO A 1 95 ? -51.199 -10.044 56.302 1.00 86.31 95 PRO A CA 1
ATOM 707 C C . PRO A 1 95 ? -51.274 -8.628 56.889 1.00 86.31 95 PRO A C 1
ATOM 709 O O . PRO A 1 95 ? -52.323 -7.973 56.895 1.00 86.31 95 PRO A O 1
ATOM 712 N N . VAL A 1 96 ? -50.134 -8.116 57.362 1.00 84.50 96 VAL A N 1
ATOM 713 C CA . VAL A 1 96 ? -50.052 -6.856 58.126 1.00 84.50 96 VAL A CA 1
ATOM 714 C C . VAL A 1 96 ? -50.568 -5.653 57.323 1.00 84.50 96 VAL A C 1
ATOM 716 O O . VAL A 1 96 ? -51.196 -4.760 57.893 1.00 84.50 96 VAL A O 1
ATOM 719 N N . SER A 1 97 ? -50.399 -5.672 56.001 1.00 85.06 97 SER A N 1
ATOM 720 C CA . SER A 1 97 ? -50.864 -4.660 55.042 1.00 85.06 97 SER A CA 1
ATOM 721 C C . SER A 1 97 ? -52.395 -4.549 54.906 1.00 85.06 97 SER A C 1
ATOM 723 O O . SER A 1 97 ? -52.890 -3.536 54.409 1.00 85.06 97 SER A O 1
ATOM 725 N N . TRP A 1 98 ? -53.165 -5.555 55.338 1.00 89.94 98 TRP A N 1
ATOM 726 C CA . TRP A 1 98 ? -54.613 -5.614 55.105 1.00 89.94 98 TRP A CA 1
ATOM 727 C C . TRP A 1 98 ? -55.432 -4.747 56.079 1.00 89.94 98 TRP A C 1
ATOM 729 O O . TRP A 1 98 ? -55.044 -4.499 57.228 1.00 89.94 98 TRP A O 1
ATOM 739 N N . SER A 1 99 ? -56.616 -4.312 55.633 1.00 93.38 99 SER A N 1
ATOM 740 C CA . SER A 1 99 ? -57.569 -3.555 56.456 1.00 93.38 99 SER A CA 1
ATOM 741 C C . SER A 1 99 ? -58.189 -4.421 57.561 1.00 93.38 99 SER A C 1
ATOM 743 O O . SER A 1 99 ? -58.284 -5.639 57.428 1.00 93.38 99 SER A O 1
ATOM 745 N N . ALA A 1 100 ? -58.670 -3.799 58.642 1.00 89.12 100 ALA A N 1
ATOM 746 C CA . ALA A 1 100 ? -59.288 -4.521 59.761 1.00 89.12 100 ALA A CA 1
ATOM 747 C C . ALA A 1 100 ? -60.498 -5.384 59.337 1.00 89.12 100 ALA A C 1
ATOM 749 O O . ALA A 1 100 ? -60.671 -6.488 59.843 1.00 89.12 100 ALA A O 1
ATOM 750 N N . GLU A 1 101 ? -61.299 -4.924 58.368 1.00 88.81 101 GLU A N 1
ATOM 751 C CA . GLU A 1 101 ? -62.429 -5.696 57.828 1.00 88.81 101 GLU A CA 1
ATOM 752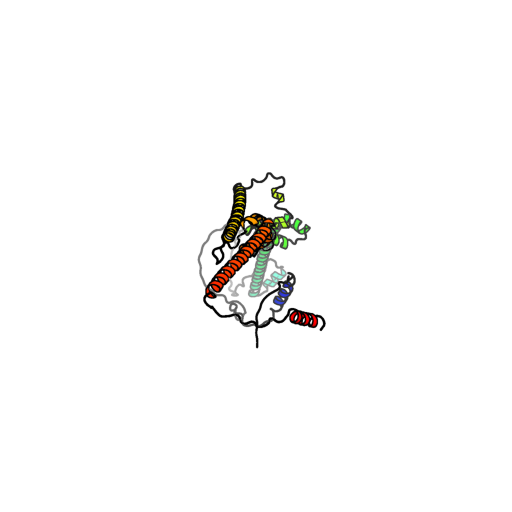 C C . GLU A 1 101 ? -61.964 -6.921 57.020 1.00 88.81 101 GLU A C 1
ATOM 754 O O . GLU A 1 101 ? -62.557 -7.994 57.123 1.00 88.81 101 GLU A O 1
ATOM 759 N N . ALA A 1 102 ? -60.882 -6.786 56.244 1.00 87.12 102 ALA A N 1
ATOM 760 C CA . ALA A 1 102 ? -60.295 -7.900 55.502 1.00 87.12 102 ALA A CA 1
ATOM 761 C C . ALA A 1 102 ? -59.627 -8.920 56.440 1.00 87.12 102 ALA A C 1
ATOM 763 O O . ALA A 1 102 ? -59.766 -10.120 56.227 1.00 87.12 102 ALA A O 1
ATOM 764 N N . LYS A 1 103 ? -58.971 -8.453 57.510 1.00 89.31 103 LYS A N 1
ATOM 765 C CA . LYS A 1 103 ? -58.378 -9.300 58.559 1.00 89.31 103 LYS A CA 1
ATOM 766 C C . LYS A 1 103 ? -59.433 -10.113 59.314 1.00 89.31 103 LYS A C 1
ATOM 768 O O . LYS A 1 103 ? -59.252 -11.312 59.490 1.00 89.31 103 LYS A O 1
ATOM 773 N N . ALA A 1 104 ? -60.564 -9.501 59.674 1.00 88.06 104 ALA A N 1
ATOM 774 C CA . ALA A 1 104 ? -61.688 -10.219 60.279 1.00 88.06 104 ALA A CA 1
ATOM 775 C C . ALA A 1 104 ? -62.233 -11.320 59.347 1.00 88.06 104 ALA A C 1
ATOM 777 O O . ALA A 1 104 ? -62.367 -12.467 59.759 1.00 88.06 104 ALA A O 1
ATOM 778 N N . LYS A 1 105 ? -62.456 -11.000 58.065 1.00 88.88 105 LYS A N 1
ATOM 779 C CA . LYS A 1 105 ? -62.928 -11.968 57.058 1.00 88.88 105 LYS A CA 1
ATOM 780 C C . LYS A 1 105 ? -61.908 -13.055 56.711 1.00 88.88 105 LYS A C 1
ATOM 782 O O . LYS A 1 105 ? -62.307 -14.120 56.263 1.00 88.88 105 LYS A O 1
ATOM 787 N N . PHE A 1 106 ? -60.612 -12.808 56.906 1.00 88.00 106 PHE A N 1
ATOM 788 C CA . PHE A 1 106 ? -59.567 -13.824 56.756 1.00 88.00 106 PHE A CA 1
ATOM 789 C C . PHE A 1 106 ? -59.633 -14.866 57.878 1.00 88.00 106 PHE A C 1
ATOM 791 O O . PHE A 1 106 ? -59.538 -16.059 57.601 1.00 88.00 106 PHE A O 1
ATOM 798 N N . ALA A 1 107 ? -59.871 -14.438 59.123 1.00 87.88 107 ALA A N 1
ATOM 799 C CA . ALA A 1 107 ? -60.028 -15.337 60.270 1.00 87.88 107 ALA A CA 1
ATOM 800 C C . ALA A 1 107 ? -61.259 -16.267 60.158 1.00 87.88 107 ALA A C 1
ATOM 802 O O . ALA A 1 107 ? -61.284 -17.324 60.778 1.00 87.88 107 ALA A O 1
ATOM 803 N N . GLU A 1 108 ? -62.257 -15.908 59.340 1.00 90.44 108 GLU A N 1
ATOM 804 C CA . GLU A 1 108 ? -63.427 -16.745 59.020 1.00 90.44 108 GLU A CA 1
ATOM 805 C C . GLU A 1 108 ? -63.149 -17.826 57.944 1.00 90.44 108 GLU A C 1
ATOM 807 O O . GLU A 1 108 ? -64.018 -18.658 57.669 1.00 90.44 108 GLU A O 1
ATOM 812 N N . LEU A 1 109 ? -61.972 -17.826 57.301 1.00 87.44 109 LEU A N 1
ATOM 813 C CA . LEU A 1 109 ? -61.606 -18.797 56.258 1.00 87.44 109 LEU A CA 1
ATOM 814 C C . LEU A 1 109 ? -61.066 -20.117 56.846 1.00 87.44 109 LEU A C 1
ATOM 816 O O . LEU A 1 109 ? -60.448 -20.105 57.908 1.00 87.44 109 LEU A O 1
ATOM 820 N N . PRO A 1 110 ? -61.198 -21.257 56.136 1.00 91.94 110 PRO A N 1
ATOM 821 C CA . PRO A 1 110 ? -60.514 -22.496 56.510 1.00 91.94 110 PRO A CA 1
ATOM 822 C C . PRO A 1 110 ? -58.980 -22.333 56.511 1.00 91.94 110 PRO A C 1
ATOM 824 O O . PRO A 1 110 ? -58.455 -21.636 55.635 1.00 91.94 110 PRO A O 1
ATOM 827 N N . PRO A 1 111 ? -58.241 -23.025 57.401 1.00 86.56 111 PRO A N 1
ATOM 828 C CA . PRO A 1 111 ? -56.793 -22.849 57.551 1.00 86.56 111 PRO A CA 1
ATOM 829 C C . PRO A 1 111 ? -56.005 -23.163 56.270 1.00 86.56 111 PRO A C 1
ATOM 831 O O . PRO A 1 111 ? -55.073 -22.440 55.936 1.00 86.56 111 PRO A O 1
ATOM 834 N N . GLU A 1 112 ? -56.422 -24.156 55.475 1.00 87.62 112 GLU A N 1
ATOM 835 C CA . GLU A 1 112 ? -55.820 -24.448 54.158 1.00 87.62 112 GLU A CA 1
ATOM 836 C C . GLU A 1 112 ? -55.848 -23.232 53.209 1.00 87.62 112 GLU A C 1
ATOM 838 O O . GLU A 1 112 ? -54.903 -22.981 52.458 1.00 87.62 112 GLU A O 1
ATOM 843 N N . VAL A 1 113 ? -56.928 -22.443 53.258 1.00 88.44 113 VAL A N 1
ATOM 844 C CA . VAL A 1 113 ? -57.103 -21.239 52.432 1.00 88.44 113 VAL A CA 1
ATOM 845 C C . VAL A 1 113 ? -56.273 -20.083 52.990 1.00 88.44 113 VAL A C 1
ATOM 847 O O . VAL A 1 113 ? -55.675 -19.338 52.215 1.00 88.44 113 VAL A O 1
ATOM 850 N N . GLN A 1 114 ? -56.187 -19.956 54.317 1.00 87.12 114 GLN A N 1
ATOM 851 C CA . GLN A 1 114 ? -55.316 -18.982 54.982 1.00 87.12 114 GLN A CA 1
ATOM 852 C C . GLN A 1 114 ? -53.841 -19.220 54.611 1.00 87.12 114 GLN A C 1
ATOM 854 O O . GLN A 1 114 ? -53.153 -18.279 54.210 1.00 87.12 114 GLN A O 1
ATOM 859 N N . GLN A 1 115 ? -53.379 -20.478 54.638 1.00 89.31 115 GLN A N 1
ATOM 860 C CA . GLN A 1 115 ? -52.017 -20.861 54.246 1.00 89.31 115 GLN A CA 1
ATOM 861 C C . GLN A 1 115 ? -51.710 -20.536 52.777 1.00 89.31 115 GLN A C 1
ATOM 863 O O . GLN A 1 115 ? -50.689 -19.907 52.500 1.00 89.31 115 GLN A O 1
ATOM 868 N N . GLU A 1 116 ? -52.576 -20.908 51.824 1.00 89.56 116 GLU A N 1
ATOM 869 C CA . GLU A 1 116 ? -52.319 -20.630 50.398 1.00 89.56 116 GLU A CA 1
ATOM 870 C C . GLU A 1 116 ? -52.366 -19.122 50.082 1.00 89.56 116 GLU A C 1
ATOM 872 O O . GLU A 1 116 ? -51.629 -18.651 49.213 1.00 89.56 116 GLU A O 1
ATOM 877 N N . VAL A 1 117 ? -53.168 -18.339 50.817 1.00 89.62 117 VAL A N 1
ATOM 878 C CA . VAL A 1 117 ? -53.170 -16.871 50.721 1.00 89.62 117 VAL A CA 1
ATOM 879 C C . VAL A 1 117 ? -51.877 -16.266 51.273 1.00 89.62 117 VAL A C 1
ATOM 881 O O . VAL A 1 117 ? -51.264 -15.469 50.563 1.00 89.62 117 VAL A O 1
ATOM 884 N N . LEU A 1 118 ? -51.416 -16.652 52.473 1.00 88.88 118 LEU A N 1
ATOM 885 C CA . LEU A 1 118 ? -50.134 -16.165 53.010 1.00 88.88 118 LEU A CA 1
ATOM 886 C C . LEU A 1 118 ? -48.959 -16.552 52.112 1.00 88.88 118 LEU A C 1
ATOM 888 O O . LEU A 1 118 ? -48.101 -15.723 51.815 1.00 88.88 118 LEU A O 1
ATOM 892 N N . LYS A 1 119 ? -48.939 -17.798 51.633 1.00 91.69 119 LYS A N 1
ATOM 893 C CA . LYS A 1 119 ? -47.928 -18.290 50.697 1.00 91.69 119 LYS A CA 1
ATOM 894 C C . LYS A 1 119 ? -47.908 -17.446 49.425 1.00 91.69 119 LYS A C 1
ATOM 896 O O . LYS A 1 119 ? -46.843 -16.951 49.059 1.00 91.69 119 LYS A O 1
ATOM 901 N N . ARG A 1 120 ? -49.071 -17.200 48.810 1.00 93.00 120 ARG A N 1
ATOM 902 C CA . ARG A 1 120 ? -49.204 -16.328 47.633 1.00 93.00 120 ARG A CA 1
ATOM 903 C C . ARG A 1 120 ? -48.725 -14.900 47.901 1.00 93.00 120 ARG A C 1
ATOM 905 O O . ARG A 1 120 ? -48.047 -14.345 47.040 1.00 93.00 120 ARG A O 1
ATOM 912 N N . GLU A 1 121 ? -49.073 -14.311 49.045 1.00 90.19 121 GLU A N 1
ATOM 913 C CA . GLU A 1 121 ? -48.608 -12.969 49.422 1.00 90.19 121 GLU A CA 1
ATOM 914 C C . GLU A 1 121 ? -47.074 -12.970 49.562 1.00 90.19 121 GLU A C 1
ATOM 916 O O . GLU A 1 121 ? -46.405 -12.157 48.935 1.00 90.19 121 GLU A O 1
ATOM 921 N N . SER A 1 122 ? -46.494 -13.966 50.245 1.00 88.50 122 SER A N 1
ATOM 922 C CA . SER A 1 122 ? -45.039 -14.099 50.415 1.00 88.50 122 SER A CA 1
ATOM 923 C C . SER A 1 122 ? -44.283 -14.343 49.099 1.00 88.50 122 SER A C 1
ATOM 925 O O . SER A 1 122 ? -43.171 -13.850 48.921 1.00 88.50 122 SER A O 1
ATOM 927 N N . ASP A 1 123 ? -44.871 -15.085 48.155 1.00 91.38 123 ASP A N 1
ATOM 928 C CA . ASP A 1 123 ? -44.307 -15.313 46.821 1.00 91.38 123 ASP A CA 1
ATOM 929 C C . ASP A 1 123 ? -44.386 -14.032 45.969 1.00 91.38 123 ASP A C 1
ATOM 931 O O . ASP A 1 123 ? -43.466 -13.734 45.201 1.00 91.38 123 ASP A O 1
ATOM 935 N N . PHE A 1 124 ? -45.448 -13.236 46.137 1.00 91.44 124 PHE A N 1
ATOM 936 C CA . PHE A 1 124 ? -45.629 -11.945 45.473 1.00 91.44 124 PHE A CA 1
ATOM 937 C C . PHE A 1 124 ? -44.692 -10.867 46.037 1.00 91.44 124 PHE A C 1
ATOM 939 O O . PHE A 1 124 ? -44.028 -10.178 45.262 1.00 91.44 124 PHE A O 1
ATOM 946 N N . GLU A 1 125 ? -44.551 -10.770 47.362 1.00 90.94 125 GLU A N 1
ATOM 947 C CA . GLU A 1 125 ? -43.579 -9.899 48.032 1.00 90.94 125 GLU A CA 1
ATOM 948 C C . GLU A 1 125 ? -42.143 -10.259 47.638 1.00 90.94 125 GLU A C 1
ATOM 950 O O . GLU A 1 125 ? -41.367 -9.375 47.272 1.00 90.94 125 GLU A O 1
ATOM 955 N N . ARG A 1 126 ? -41.796 -11.554 47.611 1.00 93.62 126 ARG A N 1
ATOM 956 C CA . ARG A 1 126 ? -40.481 -12.031 47.150 1.00 93.62 126 ARG A CA 1
ATOM 957 C C . ARG A 1 126 ? -40.233 -11.680 45.682 1.00 93.62 126 ARG A C 1
ATOM 959 O O . ARG A 1 126 ? -39.140 -11.228 45.346 1.00 93.62 126 ARG A O 1
ATOM 966 N N . GLY A 1 127 ? -41.248 -11.815 44.825 1.00 94.12 127 GLY A N 1
ATOM 967 C CA . GLY A 1 127 ? -41.189 -11.391 43.424 1.00 94.12 127 GLY A CA 1
ATOM 968 C C . GLY A 1 127 ? -41.004 -9.877 43.257 1.00 94.12 127 GLY A C 1
ATOM 969 O O . GLY A 1 127 ? -40.191 -9.445 42.439 1.00 94.12 127 GLY A O 1
ATOM 970 N N . ILE A 1 128 ? -41.696 -9.061 44.061 1.00 94.44 128 ILE A N 1
ATOM 971 C CA . ILE A 1 128 ? -41.524 -7.600 44.093 1.00 94.44 128 ILE A CA 1
ATOM 972 C C . ILE A 1 128 ? -40.125 -7.225 44.591 1.00 94.44 128 ILE A C 1
ATOM 974 O O . ILE A 1 128 ? -39.482 -6.376 43.978 1.00 94.44 128 ILE A O 1
ATOM 978 N N . ALA A 1 129 ? -39.626 -7.862 45.652 1.00 94.50 129 ALA A N 1
ATOM 979 C CA . ALA A 1 129 ? -38.293 -7.609 46.193 1.00 94.50 129 ALA A CA 1
ATOM 980 C C . ALA A 1 129 ? -37.197 -7.932 45.163 1.00 94.50 129 ALA A C 1
ATOM 982 O O . ALA A 1 129 ? -36.340 -7.088 44.893 1.00 94.50 129 ALA A O 1
ATOM 983 N N . GLN A 1 130 ? -37.279 -9.098 44.511 1.00 95.00 130 GLN A N 1
ATOM 984 C CA . GLN A 1 130 ? -36.372 -9.495 43.428 1.00 95.00 130 GLN A CA 1
ATOM 985 C C . GLN A 1 130 ? -36.412 -8.501 42.259 1.00 95.00 130 GLN A C 1
ATOM 987 O O . GLN A 1 130 ? -35.370 -7.997 41.842 1.00 95.00 130 GLN A O 1
ATOM 992 N N . LYS A 1 131 ? -37.605 -8.135 41.770 1.00 94.94 131 LYS A N 1
ATOM 993 C CA . LYS A 1 131 ? -37.746 -7.174 40.662 1.00 94.94 131 LYS A CA 1
ATOM 994 C C . LYS A 1 131 ? -37.330 -5.752 41.045 1.00 94.94 131 LYS A C 1
ATOM 996 O O . LYS A 1 131 ? -36.796 -5.033 40.205 1.00 94.94 131 LYS A O 1
ATOM 1001 N N . GLY A 1 132 ? -37.512 -5.351 42.302 1.00 95.56 132 GLY A N 1
ATOM 1002 C CA . GLY A 1 132 ? -36.995 -4.096 42.846 1.00 95.56 132 GLY A CA 1
ATOM 1003 C C . GLY A 1 132 ? -35.466 -4.069 42.885 1.00 95.56 132 GLY A C 1
ATOM 1004 O O . GLY A 1 132 ? -34.862 -3.070 42.493 1.00 95.56 132 GLY A O 1
ATOM 1005 N N . GLN A 1 133 ? -34.836 -5.179 43.280 1.00 95.06 133 GLN A N 1
ATOM 1006 C CA . GLN A 1 133 ? -33.381 -5.333 43.282 1.00 95.06 133 GLN A CA 1
ATOM 1007 C C . GLN A 1 133 ? -32.805 -5.321 41.856 1.00 95.06 133 GLN A C 1
ATOM 1009 O O . GLN A 1 133 ? -31.878 -4.556 41.599 1.00 95.06 133 GLN A O 1
ATOM 1014 N N . GLU A 1 134 ? -33.393 -6.076 40.918 1.00 94.50 134 GLU A N 1
ATOM 1015 C CA . GLU A 1 134 ? -33.041 -6.044 39.486 1.00 94.50 134 GLU A CA 1
ATOM 1016 C C . GLU A 1 134 ? -33.157 -4.632 38.889 1.00 94.50 134 GLU A C 1
ATOM 1018 O O . GLU A 1 134 ? -32.258 -4.162 38.192 1.00 94.50 134 GLU A O 1
ATOM 1023 N N . LEU A 1 135 ? -34.255 -3.922 39.173 1.00 95.88 135 LEU A N 1
ATOM 1024 C CA . LEU A 1 135 ? -34.457 -2.559 38.680 1.00 95.88 135 LEU A CA 1
ATOM 1025 C C . LEU A 1 135 ? -33.435 -1.583 39.283 1.00 95.88 135 LEU A C 1
ATOM 1027 O O . LEU A 1 135 ? -33.005 -0.649 38.605 1.00 95.88 135 LEU A O 1
ATOM 1031 N N . SER A 1 136 ? -33.045 -1.787 40.543 1.00 94.38 136 SER A N 1
ATOM 1032 C CA . SER A 1 136 ? -32.030 -0.980 41.224 1.00 94.38 136 SER A CA 1
ATOM 1033 C C . SER A 1 136 ? -30.645 -1.174 40.597 1.00 94.38 136 SER A C 1
ATOM 1035 O O . SER A 1 136 ? -30.007 -0.192 40.212 1.00 94.38 136 SER A O 1
ATOM 1037 N N . THR A 1 137 ? -30.210 -2.423 40.392 1.00 94.12 137 THR A N 1
ATOM 1038 C CA . THR A 1 137 ? -28.910 -2.721 39.765 1.00 94.12 137 THR A CA 1
ATOM 1039 C C . THR A 1 137 ? -28.853 -2.247 38.313 1.00 94.12 137 THR A C 1
ATOM 1041 O O . THR A 1 137 ? -27.863 -1.632 37.916 1.00 94.12 137 THR A O 1
ATOM 1044 N N . LEU A 1 138 ? -29.932 -2.423 37.539 1.00 93.88 138 LEU A N 1
ATOM 1045 C CA . LEU A 1 138 ? -30.025 -1.916 36.167 1.00 93.88 138 LEU A CA 1
ATOM 1046 C C . LEU A 1 138 ? -29.947 -0.380 36.111 1.00 93.88 138 LEU A C 1
ATOM 1048 O O . LEU A 1 138 ? -29.250 0.173 35.257 1.00 93.88 138 LEU A O 1
ATOM 1052 N N . ARG A 1 139 ? -30.623 0.327 37.029 1.00 94.12 139 ARG A N 1
ATOM 1053 C CA . ARG A 1 139 ? -30.537 1.796 37.141 1.00 94.12 139 ARG A CA 1
ATOM 1054 C C . ARG A 1 139 ? -29.128 2.262 37.492 1.00 94.12 139 ARG A C 1
ATOM 1056 O O . ARG A 1 139 ? -28.666 3.230 36.894 1.00 94.12 139 ARG A O 1
ATOM 1063 N N . GLN A 1 140 ? -28.452 1.582 38.418 1.00 93.88 140 GLN A N 1
ATOM 1064 C CA . GLN A 1 140 ? -27.075 1.907 38.785 1.00 93.88 140 GLN A CA 1
ATOM 1065 C C . GLN A 1 140 ? -26.133 1.753 37.581 1.00 93.88 140 GLN A C 1
ATOM 1067 O O . GLN A 1 140 ? -25.501 2.729 37.186 1.00 93.88 140 GLN A O 1
ATOM 1072 N N . GLN A 1 141 ? -26.123 0.581 36.935 1.00 90.12 141 GLN A N 1
ATOM 1073 C CA . GLN A 1 141 ? -25.289 0.311 35.754 1.00 90.12 141 GLN A CA 1
ATOM 1074 C C . GLN A 1 141 ? -25.558 1.300 34.608 1.00 90.12 141 GLN A C 1
ATOM 1076 O O . GLN A 1 141 ? -24.629 1.786 33.962 1.00 90.12 141 GLN A O 1
ATOM 1081 N N . THR A 1 142 ? -26.831 1.641 34.374 1.00 88.31 142 THR A N 1
ATOM 1082 C CA . THR A 1 142 ? -27.214 2.626 33.351 1.00 88.31 142 THR A CA 1
ATOM 1083 C C . THR A 1 142 ? -26.708 4.025 33.706 1.00 88.31 142 THR A C 1
ATOM 1085 O O . THR A 1 142 ? -26.173 4.709 32.839 1.00 88.31 142 THR A O 1
ATOM 1088 N N . SER A 1 143 ? -26.815 4.447 34.972 1.00 90.38 143 SER A N 1
ATOM 1089 C CA . SER A 1 143 ? -26.350 5.769 35.412 1.00 90.38 143 SER A CA 1
ATOM 1090 C C . SER A 1 143 ? -24.825 5.899 35.384 1.00 90.38 143 SER A C 1
ATOM 1092 O O . SER A 1 143 ? -24.314 6.942 34.985 1.00 90.38 143 SER A O 1
ATOM 1094 N N . GLU A 1 144 ? -24.088 4.849 35.750 1.00 90.94 144 GLU A N 1
ATOM 1095 C CA . GLU A 1 144 ? -22.622 4.811 35.649 1.00 90.94 144 GLU A CA 1
ATOM 1096 C C . GLU A 1 144 ? -22.166 4.947 34.183 1.00 90.94 144 GLU A C 1
ATOM 1098 O O . GLU A 1 144 ? -21.281 5.749 33.870 1.00 90.94 144 GLU A O 1
ATOM 1103 N N . MET A 1 145 ? -22.834 4.242 33.261 1.00 87.44 145 MET A N 1
ATOM 1104 C CA . MET A 1 145 ? -22.584 4.345 31.819 1.00 87.44 145 MET A CA 1
ATOM 1105 C C . MET A 1 145 ? -22.964 5.724 31.250 1.00 87.44 145 MET A C 1
ATOM 1107 O O . MET A 1 145 ? -22.220 6.293 30.449 1.00 87.44 145 MET A O 1
ATOM 1111 N N . GLU A 1 146 ? -24.096 6.290 31.675 1.00 88.12 146 GLU A N 1
ATOM 1112 C CA . GLU A 1 146 ? -24.554 7.621 31.265 1.00 88.12 146 GLU A CA 1
ATOM 1113 C C . GLU A 1 146 ? -23.584 8.717 31.728 1.00 88.12 146 GLU A C 1
ATOM 1115 O O . GLU A 1 146 ? -23.215 9.584 30.935 1.00 88.12 146 GLU A O 1
ATOM 1120 N N . GLN A 1 147 ? -23.095 8.642 32.969 1.00 90.75 147 GLN A N 1
ATOM 1121 C CA . GLN A 1 147 ? -22.089 9.565 33.503 1.00 90.75 147 GLN A CA 1
ATOM 1122 C C . GLN A 1 147 ? -20.770 9.494 32.718 1.00 90.75 147 GLN A C 1
ATOM 1124 O O . GLN A 1 147 ? -20.211 10.539 32.379 1.00 90.75 147 GLN A O 1
ATOM 1129 N N . ALA A 1 148 ? -20.301 8.291 32.370 1.00 88.69 148 ALA A N 1
ATOM 1130 C CA . ALA A 1 148 ? -19.086 8.105 31.574 1.00 88.69 148 ALA A CA 1
ATOM 1131 C C . ALA A 1 148 ? -19.219 8.642 30.133 1.00 88.69 148 ALA A C 1
ATOM 1133 O O . ALA A 1 148 ? -18.275 9.221 29.594 1.00 88.69 148 ALA A O 1
ATOM 1134 N N . LEU A 1 149 ? -20.391 8.482 29.508 1.00 89.62 149 LEU A N 1
ATOM 1135 C CA . LEU A 1 149 ? -20.654 8.922 28.132 1.00 89.62 149 LEU A CA 1
ATOM 1136 C C . LEU A 1 149 ? -21.100 10.389 28.017 1.00 89.62 149 LEU A C 1
ATOM 1138 O O . LEU A 1 149 ? -21.009 10.963 26.930 1.00 89.62 149 LEU A O 1
ATOM 1142 N N . SER A 1 150 ? -21.561 11.008 29.108 1.00 88.94 150 SER A N 1
ATOM 1143 C CA . SER A 1 150 ? -22.122 12.369 29.160 1.00 88.94 150 SER A CA 1
ATOM 1144 C C . SER A 1 150 ? -21.325 13.441 28.383 1.00 88.94 150 SER A C 1
ATOM 1146 O O . SER A 1 150 ? -21.941 14.156 27.581 1.00 88.94 150 SER A O 1
ATOM 1148 N N . PRO A 1 151 ? -19.975 13.525 28.476 1.00 85.50 151 PRO A N 1
ATOM 1149 C CA . PRO A 1 151 ? -19.196 14.502 27.704 1.00 85.50 151 PRO A CA 1
ATOM 1150 C C . PRO A 1 151 ? -19.330 14.338 26.182 1.00 85.50 151 PRO A C 1
ATOM 1152 O O . PRO A 1 151 ? -19.251 15.317 25.441 1.00 85.50 151 PRO A O 1
ATOM 1155 N N . VAL A 1 152 ? -19.543 13.105 25.712 1.00 88.81 152 VAL A N 1
ATOM 1156 C CA . VAL A 1 152 ? -19.626 12.756 24.287 1.00 88.81 152 VAL A CA 1
ATOM 1157 C C . VAL A 1 152 ? -21.072 12.788 23.786 1.00 88.81 152 VAL A C 1
ATOM 1159 O O . VAL A 1 152 ? -21.303 13.179 22.642 1.00 88.81 152 VAL A O 1
ATOM 1162 N N . MET A 1 153 ? -22.063 12.474 24.633 1.00 88.19 153 MET A N 1
ATOM 1163 C CA . MET A 1 153 ? -23.485 12.505 24.253 1.00 88.19 153 MET A CA 1
ATOM 1164 C C . MET A 1 153 ? -23.923 13.868 23.704 1.00 88.19 153 MET A C 1
ATOM 1166 O O . MET A 1 153 ? -24.627 13.921 22.698 1.00 88.19 153 MET A O 1
ATOM 1170 N N . SER A 1 154 ? -23.464 14.971 24.307 1.00 87.44 154 SER A N 1
ATOM 1171 C CA . SER A 1 154 ? -23.761 16.326 23.816 1.00 87.44 154 SER A CA 1
ATOM 1172 C C . SER A 1 154 ? -23.206 16.568 22.405 1.00 87.44 154 SER A C 1
ATOM 1174 O O . SER A 1 154 ? -23.889 17.143 21.554 1.00 87.44 154 SER A O 1
ATOM 1176 N N . ALA A 1 155 ? -21.993 16.083 22.116 1.00 85.38 155 ALA A N 1
ATOM 1177 C CA . ALA A 1 155 ? -21.396 16.175 20.786 1.00 85.38 155 ALA A CA 1
ATOM 1178 C C . ALA A 1 155 ? -22.124 15.275 19.772 1.00 85.38 155 ALA A C 1
ATOM 1180 O O . ALA A 1 155 ? -22.384 15.703 18.647 1.00 85.38 155 ALA A O 1
ATOM 1181 N N . TRP A 1 156 ? -22.512 14.058 20.163 1.00 90.56 156 TRP A N 1
ATOM 1182 C CA . TRP A 1 156 ? -23.316 13.163 19.326 1.00 90.56 156 TRP A CA 1
ATOM 1183 C C . TRP A 1 156 ? -24.683 13.758 18.989 1.00 90.56 156 TRP A C 1
ATOM 1185 O O . TRP A 1 156 ? -25.050 13.777 17.817 1.00 90.56 156 TRP A O 1
ATOM 1195 N N . GLN A 1 157 ? -25.392 14.325 19.969 1.00 89.81 157 GLN A N 1
ATOM 1196 C CA . GLN A 1 157 ? -26.693 14.962 19.760 1.00 89.81 157 GLN A CA 1
ATOM 1197 C C . GLN A 1 157 ? -26.600 16.147 18.786 1.00 89.81 157 GLN A C 1
ATOM 1199 O O . GLN A 1 157 ? -27.429 16.262 17.885 1.00 89.81 157 GLN A O 1
ATOM 1204 N N . GLN A 1 158 ? -25.562 16.983 18.906 1.00 89.12 158 GLN A N 1
ATOM 1205 C CA . GLN A 1 158 ? -25.292 18.083 17.967 1.00 89.12 158 GLN A CA 1
ATOM 1206 C C . GLN A 1 158 ? -24.981 17.599 16.540 1.00 89.12 158 GLN A C 1
ATOM 1208 O O . GLN A 1 158 ? -25.322 18.279 15.577 1.00 89.12 158 GLN A O 1
ATOM 1213 N N . ASN A 1 159 ? -24.375 16.416 16.395 1.00 86.38 159 ASN A N 1
ATOM 1214 C CA . ASN A 1 159 ? -24.066 15.790 15.104 1.00 86.38 159 ASN A CA 1
ATOM 1215 C C . ASN A 1 159 ? -25.166 14.823 14.610 1.00 86.38 159 ASN A C 1
ATOM 1217 O O . ASN A 1 159 ? -24.954 14.103 13.635 1.00 86.38 159 ASN A O 1
ATOM 1221 N N . GLY A 1 160 ? -26.331 14.768 15.271 1.00 90.56 160 GLY A N 1
ATOM 1222 C CA . GLY A 1 160 ? -27.444 13.885 14.895 1.00 90.56 160 GLY A CA 1
ATOM 1223 C C . GLY A 1 160 ? -27.178 12.383 15.081 1.00 90.56 160 GLY A C 1
ATOM 1224 O O . GLY A 1 160 ? -27.875 11.563 14.487 1.00 90.56 160 GLY A O 1
ATOM 1225 N N . ILE A 1 161 ? -26.177 12.003 15.880 1.00 89.81 161 ILE A N 1
ATOM 1226 C CA . ILE A 1 161 ? -25.779 10.609 16.121 1.00 89.81 161 ILE A CA 1
ATOM 1227 C C . ILE A 1 161 ? -26.578 10.045 17.314 1.00 89.81 161 ILE A C 1
ATOM 1229 O O . ILE A 1 161 ? -26.456 10.574 18.421 1.00 89.81 161 ILE A O 1
ATOM 1233 N N . PRO A 1 162 ? -27.358 8.956 17.152 1.00 91.31 162 PRO A N 1
ATOM 1234 C CA . PRO A 1 162 ? -28.008 8.286 18.279 1.00 91.31 162 PRO A CA 1
ATOM 1235 C C . PRO A 1 162 ? -26.971 7.682 19.247 1.00 91.31 162 PRO A C 1
ATOM 1237 O O . PRO A 1 162 ? -26.016 7.064 18.768 1.00 91.31 162 PRO A O 1
ATOM 1240 N N . PRO A 1 163 ? -27.148 7.759 20.583 1.00 87.19 163 PRO A N 1
ATOM 1241 C CA . PRO A 1 163 ? -26.141 7.289 21.543 1.00 87.19 163 PRO A CA 1
ATOM 1242 C C . PRO A 1 163 ? -25.698 5.833 21.346 1.00 87.19 163 PRO A C 1
ATOM 1244 O O . PRO A 1 163 ? -24.504 5.552 21.391 1.00 87.19 163 PRO A O 1
ATOM 1247 N N . ALA A 1 164 ? -26.624 4.920 21.031 1.00 89.31 164 ALA A N 1
ATOM 1248 C CA . ALA A 1 164 ? -26.297 3.520 20.741 1.00 89.31 164 ALA A CA 1
ATOM 1249 C C . ALA A 1 164 ? -25.362 3.365 19.523 1.00 89.31 164 ALA A C 1
ATOM 1251 O O . ALA A 1 164 ? -24.406 2.594 19.572 1.00 89.31 164 ALA A O 1
ATOM 1252 N N . VAL A 1 165 ? -25.582 4.149 18.461 1.00 90.50 165 VAL A N 1
ATOM 1253 C CA . VAL A 1 165 ? -24.718 4.181 17.266 1.00 90.50 165 VAL A CA 1
ATOM 1254 C C . VAL A 1 165 ? -23.365 4.820 17.593 1.00 90.50 165 VAL A C 1
ATOM 1256 O O . VAL A 1 165 ? -22.335 4.380 17.086 1.00 90.50 165 VAL A O 1
ATOM 1259 N N . GLY A 1 166 ? -23.344 5.829 18.469 1.00 89.56 166 GLY A N 1
ATOM 1260 C CA . GLY A 1 166 ? -22.116 6.422 18.999 1.00 89.56 166 GLY A CA 1
ATOM 1261 C C . GLY A 1 166 ? -21.244 5.401 19.739 1.00 89.56 166 GLY A C 1
ATOM 1262 O O . GLY A 1 166 ? -20.068 5.245 19.412 1.00 89.56 166 GLY A O 1
ATOM 1263 N N . VAL A 1 167 ? -21.834 4.647 20.672 1.00 91.31 167 VAL A N 1
ATOM 1264 C CA . VAL A 1 167 ? -21.147 3.581 21.422 1.00 91.31 167 VAL A CA 1
ATOM 1265 C C . VAL A 1 167 ? -20.675 2.461 20.491 1.00 91.31 167 VAL A C 1
ATOM 1267 O O . VAL A 1 167 ? -19.514 2.069 20.566 1.00 91.31 167 VAL A O 1
ATOM 1270 N N . GLN A 1 168 ? -21.516 1.996 19.560 1.00 91.50 168 GLN A N 1
ATOM 1271 C CA . GLN A 1 168 ? -21.125 0.989 18.561 1.00 91.50 168 GLN A CA 1
ATOM 1272 C C . GLN A 1 168 ? -19.917 1.440 17.724 1.00 91.50 168 GLN A C 1
ATOM 1274 O O . GLN A 1 168 ? -19.000 0.650 17.506 1.00 91.50 168 GLN A O 1
ATOM 1279 N N . ARG A 1 169 ? -19.873 2.712 17.298 1.00 89.56 169 ARG A N 1
ATOM 1280 C CA . ARG A 1 169 ? -18.726 3.280 16.568 1.00 89.56 169 ARG A CA 1
ATOM 1281 C C . ARG A 1 169 ? -17.455 3.320 17.417 1.00 89.56 169 ARG A C 1
ATOM 1283 O O . ARG A 1 169 ? -16.396 2.992 16.893 1.00 89.56 169 ARG A O 1
ATOM 1290 N N . LEU A 1 170 ? -17.545 3.680 18.701 1.00 89.62 170 LEU A N 1
ATOM 1291 C CA . LEU A 1 170 ? -16.390 3.662 19.610 1.00 89.62 170 LEU A CA 1
ATOM 1292 C C . LEU A 1 170 ? -15.859 2.240 19.836 1.00 89.62 170 LEU A C 1
ATOM 1294 O O . LEU A 1 170 ? -14.660 2.020 19.701 1.00 89.62 170 LEU A O 1
ATOM 1298 N N . VAL A 1 171 ? -16.737 1.271 20.113 1.00 93.19 171 VAL A N 1
ATOM 1299 C CA . VAL A 1 171 ? -16.345 -0.135 20.326 1.00 93.19 171 VAL A CA 1
ATOM 1300 C C . VAL A 1 171 ? -15.743 -0.743 19.055 1.00 93.19 171 VAL A C 1
ATOM 1302 O O . VAL A 1 171 ? -14.738 -1.445 19.129 1.00 93.19 171 VAL A O 1
ATOM 1305 N N . ALA A 1 172 ? -16.297 -0.437 17.877 1.00 91.31 172 ALA A N 1
ATOM 1306 C CA . ALA A 1 172 ? -15.731 -0.877 16.601 1.00 91.31 172 ALA A CA 1
ATOM 1307 C C . ALA A 1 172 ? -14.359 -0.238 16.309 1.00 91.31 172 ALA A C 1
ATOM 1309 O O . ALA A 1 172 ? -13.469 -0.918 15.798 1.00 91.31 172 ALA A O 1
ATOM 1310 N N . ALA A 1 173 ? -14.171 1.043 16.648 1.00 90.19 173 ALA A N 1
ATOM 1311 C CA . ALA A 1 173 ? -12.893 1.734 16.490 1.00 90.19 173 ALA A CA 1
ATOM 1312 C C . ALA A 1 173 ? -11.818 1.184 17.441 1.00 90.19 173 ALA A C 1
ATOM 1314 O O . ALA A 1 173 ? -10.697 0.940 17.002 1.00 90.19 173 ALA A O 1
ATOM 1315 N N . ASP A 1 174 ? -12.157 0.925 18.708 1.00 93.06 174 ASP A N 1
ATOM 1316 C CA . ASP A 1 174 ? -11.241 0.319 19.681 1.00 93.06 174 ASP A CA 1
ATOM 1317 C C . ASP A 1 174 ? -10.861 -1.117 19.285 1.00 93.06 174 ASP A C 1
ATOM 1319 O O . ASP A 1 174 ? -9.680 -1.438 19.166 1.00 93.06 174 ASP A O 1
ATOM 1323 N N . ALA A 1 175 ? -11.842 -1.959 18.941 1.00 94.94 175 ALA A N 1
ATOM 1324 C CA . ALA A 1 175 ? -11.585 -3.314 18.450 1.00 94.94 175 ALA A CA 1
ATOM 1325 C C . ALA A 1 175 ? -10.730 -3.332 17.167 1.00 94.94 175 ALA A C 1
ATOM 1327 O O . ALA A 1 175 ? -9.945 -4.262 16.957 1.00 94.94 175 ALA A O 1
ATOM 1328 N N . TYR A 1 176 ? -10.843 -2.310 16.308 1.00 93.50 176 TYR A N 1
ATOM 1329 C CA . TYR A 1 176 ? -9.968 -2.183 15.145 1.00 93.50 176 TYR A CA 1
ATOM 1330 C C . TYR A 1 176 ? -8.561 -1.699 15.524 1.00 93.50 176 TYR A C 1
ATOM 1332 O O . TYR A 1 176 ? -7.600 -2.316 15.073 1.00 93.50 176 TYR A O 1
ATOM 1340 N N . LEU A 1 177 ? -8.420 -0.702 16.407 1.00 94.00 177 LEU A N 1
ATOM 1341 C CA . LEU A 1 177 ? -7.127 -0.249 16.945 1.00 94.00 177 LEU A CA 1
ATOM 1342 C C . LEU A 1 177 ? -6.352 -1.373 17.653 1.00 94.00 177 LEU A C 1
ATOM 1344 O O . LEU A 1 177 ? -5.136 -1.458 17.506 1.00 94.00 177 LEU A O 1
ATOM 1348 N N . GLN A 1 178 ? -7.038 -2.255 18.386 1.00 94.31 178 GLN A N 1
ATOM 1349 C CA . GLN A 1 178 ? -6.417 -3.422 19.024 1.00 94.31 178 GLN A CA 1
ATOM 1350 C C . GLN A 1 178 ? -5.896 -4.450 18.001 1.00 94.31 178 GLN A C 1
ATOM 1352 O O . GLN A 1 178 ? -4.897 -5.122 18.258 1.00 94.31 178 GLN A O 1
ATOM 1357 N N . ARG A 1 179 ? -6.559 -4.585 16.843 1.00 95.50 179 ARG A N 1
ATOM 1358 C CA . ARG A 1 179 ? -6.196 -5.538 15.777 1.00 95.50 179 ARG A CA 1
ATOM 1359 C C . ARG A 1 179 ? -5.135 -4.990 14.818 1.00 95.50 179 ARG A C 1
ATOM 1361 O O . ARG A 1 179 ? -4.264 -5.733 14.378 1.00 95.50 179 ARG A O 1
ATOM 1368 N N . ASP A 1 180 ? -5.248 -3.716 14.466 1.00 93.50 180 ASP A N 1
ATOM 1369 C CA . ASP A 1 180 ? -4.359 -2.971 13.577 1.00 93.50 180 ASP A CA 1
ATOM 1370 C C . ASP A 1 180 ? -4.322 -1.502 14.041 1.00 93.50 180 ASP A C 1
ATOM 1372 O O . ASP A 1 180 ? -5.153 -0.687 13.622 1.00 93.50 180 ASP A O 1
ATOM 1376 N N . PRO A 1 181 ? -3.364 -1.132 14.910 1.00 90.69 181 PRO A N 1
ATOM 1377 C CA . PRO A 1 181 ? -3.286 0.225 15.438 1.00 90.69 181 PRO A CA 1
ATOM 1378 C C . PRO A 1 181 ? -2.911 1.254 14.366 1.00 90.69 181 PRO A C 1
ATOM 1380 O O . PRO A 1 181 ? -3.227 2.430 14.524 1.00 90.69 181 PRO A O 1
ATOM 1383 N N . VAL A 1 182 ? -2.262 0.848 13.268 1.00 89.12 182 VAL A N 1
ATOM 1384 C CA . VAL A 1 182 ? -1.851 1.775 12.203 1.00 89.12 182 VAL A CA 1
ATOM 1385 C C . VAL A 1 182 ? -3.041 2.096 11.302 1.00 89.12 182 VAL A C 1
ATOM 1387 O O . VAL A 1 182 ? -3.344 3.271 11.097 1.00 89.12 182 VAL A O 1
ATOM 1390 N N . GLY A 1 183 ? -3.757 1.076 10.823 1.00 89.25 183 GLY A N 1
ATOM 1391 C CA . GLY A 1 183 ? -4.984 1.257 10.048 1.00 89.25 183 GLY A CA 1
ATOM 1392 C C . GLY A 1 183 ? -6.103 1.917 10.857 1.00 89.25 183 GLY A C 1
ATOM 1393 O O . GLY A 1 183 ? -6.774 2.815 10.349 1.00 89.25 183 GLY A O 1
ATOM 1394 N N . GLY A 1 184 ? -6.246 1.574 12.143 1.00 90.00 184 GLY A N 1
ATOM 1395 C CA . GLY A 1 184 ? -7.199 2.226 13.046 1.00 90.00 184 GLY A CA 1
ATOM 1396 C C . GLY A 1 184 ? -6.921 3.722 13.237 1.00 90.00 184 GLY A C 1
ATOM 1397 O O . GLY A 1 184 ? -7.833 4.538 13.101 1.00 90.00 184 GLY A O 1
ATOM 1398 N N . LEU A 1 185 ? -5.659 4.115 13.466 1.00 89.00 185 LEU A N 1
ATOM 1399 C CA . LEU A 1 185 ? -5.280 5.532 13.557 1.00 89.00 185 LEU A CA 1
ATOM 1400 C C . LEU A 1 185 ? -5.486 6.277 12.229 1.00 89.00 185 LEU A C 1
ATOM 1402 O O . LEU A 1 185 ? -5.947 7.418 12.243 1.00 89.00 185 LEU A O 1
ATOM 1406 N N . GLN A 1 186 ? -5.207 5.640 11.086 1.00 89.06 186 GLN A N 1
ATOM 1407 C CA . GLN A 1 186 ? -5.484 6.215 9.764 1.00 89.06 186 GLN A CA 1
ATOM 1408 C C . GLN A 1 186 ? -6.986 6.419 9.526 1.00 89.06 186 GLN A C 1
ATOM 1410 O O . GLN A 1 186 ? -7.384 7.496 9.081 1.00 89.06 186 GLN A O 1
ATOM 1415 N N . GLN A 1 187 ? -7.830 5.439 9.868 1.00 87.75 187 GLN A N 1
ATOM 1416 C CA . GLN A 1 187 ? -9.283 5.555 9.726 1.00 87.75 187 GLN A CA 1
ATOM 1417 C C . GLN A 1 187 ? -9.856 6.658 10.627 1.00 87.75 187 GLN A C 1
ATOM 1419 O O . GLN A 1 187 ? -10.699 7.434 10.180 1.00 87.75 187 GLN A O 1
ATOM 1424 N N . ILE A 1 188 ? -9.391 6.762 11.877 1.00 89.19 188 ILE A N 1
ATOM 1425 C CA . ILE A 1 188 ? -9.815 7.826 12.798 1.00 89.19 188 ILE A CA 1
ATOM 1426 C C . ILE A 1 188 ? -9.385 9.194 12.259 1.00 89.19 188 ILE A C 1
ATOM 1428 O O . ILE A 1 188 ? -10.211 10.101 12.187 1.00 89.19 188 ILE A O 1
ATOM 1432 N N . ALA A 1 189 ? -8.136 9.346 11.814 1.00 88.00 189 ALA A N 1
ATOM 1433 C CA . ALA A 1 189 ? -7.662 10.607 11.251 1.00 88.00 189 ALA A CA 1
ATOM 1434 C C . ALA A 1 189 ? -8.496 11.042 10.031 1.00 88.00 189 ALA A C 1
ATOM 1436 O O . ALA A 1 189 ? -8.986 12.170 9.995 1.00 88.00 189 ALA A O 1
ATOM 1437 N N . GLN A 1 190 ? -8.769 10.122 9.098 1.00 88.06 190 GLN A N 1
ATOM 1438 C CA . GLN A 1 190 ? -9.651 10.365 7.950 1.00 88.06 190 GLN A CA 1
ATOM 1439 C C . GLN A 1 190 ? -11.075 10.762 8.377 1.00 88.06 190 GLN A C 1
ATOM 1441 O O . GLN A 1 190 ? -11.620 11.732 7.853 1.00 88.06 190 GLN A O 1
ATOM 1446 N N . ALA A 1 191 ? -11.665 10.065 9.355 1.00 83.31 191 ALA A N 1
ATOM 1447 C CA . ALA A 1 191 ? -13.020 10.339 9.844 1.00 83.31 191 ALA A CA 1
ATOM 1448 C C . ALA A 1 191 ? -13.169 11.718 10.516 1.00 83.31 191 ALA A C 1
ATOM 1450 O O . ALA A 1 191 ? -14.256 12.292 10.491 1.00 83.31 191 ALA A O 1
ATOM 1451 N N . TYR A 1 192 ? -12.086 12.258 11.085 1.00 84.94 192 TYR A N 1
ATOM 1452 C CA . TYR A 1 192 ? -12.034 13.598 11.681 1.00 84.94 192 TYR A CA 1
ATOM 1453 C C . TYR A 1 192 ? -11.416 14.667 10.755 1.00 84.94 192 TYR A C 1
ATOM 1455 O O . TYR A 1 192 ? -11.235 15.807 11.179 1.00 84.94 192 TYR A O 1
ATOM 1463 N N . GLY A 1 193 ? -11.103 14.334 9.495 1.00 81.69 193 GLY A N 1
ATOM 1464 C CA . GLY A 1 193 ? -10.509 15.267 8.526 1.00 81.69 193 GLY A CA 1
ATOM 1465 C C . GLY A 1 193 ? -9.067 15.689 8.845 1.00 81.69 193 GLY A C 1
ATOM 1466 O O . GLY A 1 193 ? -8.610 16.724 8.364 1.00 81.69 193 GLY A O 1
ATOM 1467 N N . VAL A 1 194 ? -8.359 14.912 9.666 1.00 83.94 194 VAL A N 1
ATOM 1468 C CA . VAL A 1 194 ? -6.981 15.165 10.094 1.00 83.94 194 VAL A CA 1
ATOM 1469 C C . VAL A 1 194 ? -6.010 14.543 9.094 1.00 83.94 194 VAL A C 1
ATOM 1471 O O . VAL A 1 194 ? -5.970 13.324 8.930 1.00 83.94 194 VAL A O 1
ATOM 1474 N N . ASP A 1 195 ? -5.179 15.369 8.463 1.00 80.75 195 ASP A N 1
ATOM 1475 C CA . ASP A 1 195 ? -4.044 14.878 7.685 1.00 80.75 195 ASP A CA 1
ATOM 1476 C C . ASP A 1 195 ? -2.881 14.499 8.616 1.00 80.75 195 ASP A C 1
ATOM 1478 O O . ASP A 1 195 ? -2.224 15.362 9.206 1.00 80.75 195 ASP A O 1
ATOM 1482 N N . LEU A 1 196 ? -2.607 13.195 8.719 1.00 78.75 196 LEU A N 1
ATOM 1483 C CA . LEU A 1 196 ? -1.481 12.656 9.487 1.00 78.75 196 LEU A CA 1
ATOM 1484 C C . LEU A 1 196 ? -0.115 13.129 8.970 1.00 78.75 196 LEU A C 1
ATOM 1486 O O . LEU A 1 196 ? 0.834 13.134 9.750 1.00 78.75 196 LEU A O 1
ATOM 1490 N N . GLN A 1 197 ? -0.003 13.539 7.702 1.00 75.06 197 GLN A N 1
ATOM 1491 C CA . GLN A 1 197 ? 1.237 14.093 7.164 1.00 75.06 197 GLN A CA 1
ATOM 1492 C C . GLN A 1 197 ? 1.490 15.497 7.734 1.00 75.06 197 GLN A C 1
ATOM 1494 O O . GLN A 1 197 ? 2.564 15.745 8.279 1.00 75.06 197 GLN A O 1
ATOM 1499 N N . SER A 1 198 ? 0.483 16.380 7.727 1.00 67.62 198 SER A N 1
ATOM 1500 C CA . SER A 1 198 ? 0.578 17.727 8.318 1.00 67.62 198 SER A CA 1
ATOM 1501 C C . SER A 1 198 ? 0.972 17.746 9.807 1.00 67.62 198 SER A C 1
ATOM 1503 O O . SER A 1 198 ? 1.642 18.677 10.252 1.00 67.62 198 SER A O 1
ATOM 1505 N N . LEU A 1 199 ? 0.630 16.698 10.569 1.00 64.25 199 LEU A N 1
ATOM 1506 C CA . LEU A 1 199 ? 1.027 16.534 11.976 1.00 64.25 199 LEU A CA 1
ATOM 1507 C C . LEU A 1 199 ? 2.528 16.257 12.177 1.00 64.25 199 LEU A C 1
ATOM 1509 O O . LEU A 1 199 ? 3.024 16.405 13.293 1.00 64.25 199 LEU A O 1
ATOM 1513 N N . VAL A 1 200 ? 3.256 15.866 11.127 1.00 63.19 200 VAL A N 1
ATO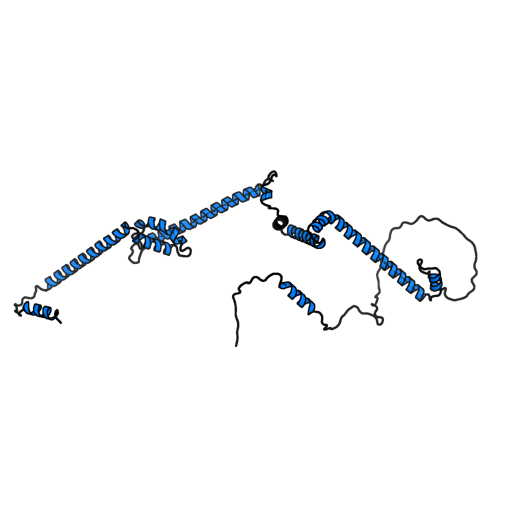M 1514 C CA . VAL A 1 200 ? 4.721 15.698 11.154 1.00 63.19 200 VAL A CA 1
ATOM 1515 C C . VAL A 1 200 ? 5.442 17.029 10.897 1.00 63.19 200 VAL A C 1
ATOM 1517 O O . VAL A 1 200 ? 6.540 17.236 11.412 1.00 63.19 200 VAL A O 1
ATOM 1520 N N . ASP A 1 201 ? 4.811 17.941 10.150 1.00 56.34 201 ASP A N 1
ATOM 1521 C CA . ASP A 1 201 ? 5.403 19.206 9.689 1.00 56.34 201 ASP A CA 1
ATOM 1522 C C . ASP A 1 201 ? 4.958 20.452 10.503 1.00 56.34 201 ASP A C 1
ATOM 1524 O O . ASP A 1 201 ? 5.497 21.544 10.305 1.00 56.34 201 ASP A O 1
ATOM 1528 N N . GLY A 1 202 ? 3.980 20.327 11.414 1.00 48.09 202 GLY A N 1
ATOM 1529 C CA . GLY A 1 202 ? 3.316 21.461 12.082 1.00 48.09 202 GLY A CA 1
ATOM 1530 C C . GLY A 1 202 ? 3.706 21.738 13.545 1.00 48.09 202 GLY A C 1
ATOM 1531 O O . GLY A 1 202 ? 3.309 20.993 14.434 1.00 48.09 202 GLY A O 1
ATOM 1532 N N . GLU A 1 203 ? 4.404 22.862 13.783 1.00 47.72 203 GLU A N 1
ATOM 1533 C CA . GLU A 1 203 ? 4.604 23.651 15.035 1.00 47.72 203 GLU A CA 1
ATOM 1534 C C . GLU A 1 203 ? 4.895 22.958 16.394 1.00 47.72 203 GLU A C 1
ATOM 1536 O O . GLU A 1 203 ? 5.120 23.639 17.397 1.00 47.72 203 GLU A O 1
ATOM 1541 N N . GLY A 1 204 ? 5.001 21.634 16.458 1.00 44.53 204 GLY A N 1
ATOM 1542 C CA . GLY A 1 204 ? 5.636 20.912 17.559 1.00 44.53 204 GLY A CA 1
ATOM 1543 C C . GLY A 1 204 ? 7.137 20.740 17.322 1.00 44.53 204 GLY A C 1
ATOM 1544 O O . GLY A 1 204 ? 7.590 20.617 16.185 1.00 44.53 204 GLY A O 1
ATOM 1545 N N . GLN A 1 205 ? 7.929 20.665 18.398 1.00 45.41 205 GLN A N 1
ATOM 1546 C CA . GLN A 1 205 ? 9.300 20.149 18.311 1.00 45.41 205 GLN A CA 1
ATOM 1547 C C . GLN A 1 205 ? 9.226 18.759 17.645 1.00 45.41 205 GLN A C 1
ATOM 1549 O O . GLN A 1 205 ? 8.513 17.910 18.191 1.00 45.41 205 GLN A O 1
ATOM 1554 N N . PRO A 1 206 ? 9.901 18.489 16.508 1.00 46.62 206 PRO A N 1
ATOM 1555 C CA . PRO A 1 206 ? 9.743 17.212 15.823 1.00 46.62 206 PRO A CA 1
ATOM 1556 C C . PRO A 1 206 ? 10.172 16.096 16.772 1.00 46.62 206 PRO A C 1
ATOM 1558 O O . PRO A 1 206 ? 11.337 16.031 17.179 1.00 46.62 206 PRO A O 1
ATOM 1561 N N . ALA A 1 207 ? 9.213 15.248 17.160 1.00 53.47 207 ALA A N 1
ATOM 1562 C CA . ALA A 1 207 ? 9.479 14.095 18.006 1.00 53.47 207 ALA A CA 1
ATOM 1563 C C . ALA A 1 207 ? 10.601 13.295 17.329 1.00 53.47 207 ALA A C 1
ATOM 1565 O O . ALA A 1 207 ? 10.461 12.984 16.143 1.00 53.47 207 ALA A O 1
ATOM 1566 N N . PRO A 1 208 ? 11.736 13.039 18.009 1.00 53.38 208 PRO A N 1
ATOM 1567 C CA . PRO A 1 208 ? 12.951 12.605 17.337 1.00 53.38 208 PRO A CA 1
ATOM 1568 C C . PRO A 1 208 ? 12.685 11.287 16.618 1.00 53.38 208 PRO A C 1
ATOM 1570 O O . PRO A 1 208 ? 12.544 10.248 17.268 1.00 53.38 208 PRO A O 1
ATOM 1573 N N . VAL A 1 209 ? 12.586 11.362 15.282 1.00 56.22 209 VAL A N 1
ATOM 1574 C CA . VAL A 1 209 ? 12.308 10.221 14.404 1.00 56.22 209 VAL A CA 1
ATOM 1575 C C . VAL A 1 209 ? 13.265 9.124 14.815 1.00 56.22 209 VAL A C 1
ATOM 1577 O O . VAL A 1 209 ? 14.479 9.329 14.753 1.00 56.22 209 VAL A O 1
ATOM 1580 N N . ASN A 1 210 ? 12.713 8.013 15.316 1.00 66.44 210 ASN A N 1
ATOM 1581 C CA . ASN A 1 210 ? 13.494 6.998 16.014 1.00 66.44 210 ASN A CA 1
ATOM 1582 C C . ASN A 1 210 ? 14.733 6.675 15.161 1.00 66.44 210 ASN A C 1
ATOM 1584 O O . ASN A 1 210 ? 14.560 6.293 13.999 1.00 66.44 210 ASN A O 1
ATOM 1588 N N . PRO A 1 211 ? 15.966 6.858 15.675 1.00 70.75 211 PRO A N 1
ATOM 1589 C CA . PRO A 1 211 ? 17.167 6.831 14.841 1.00 70.75 211 PRO A CA 1
ATOM 1590 C C . PRO A 1 211 ? 17.355 5.488 14.124 1.00 70.75 211 PRO A C 1
ATOM 1592 O O . PRO A 1 211 ? 18.003 5.434 13.082 1.00 70.75 211 PRO A O 1
ATOM 1595 N N . HIS A 1 212 ? 16.723 4.419 14.624 1.00 73.06 212 HIS A N 1
ATOM 1596 C CA . HIS A 1 212 ? 16.613 3.142 13.929 1.00 73.06 212 HIS A CA 1
ATOM 1597 C C . HIS A 1 212 ? 15.812 3.237 12.615 1.00 73.06 212 HIS A C 1
ATOM 1599 O O . HIS A 1 212 ? 16.283 2.765 11.586 1.00 73.06 212 HIS A O 1
ATOM 1605 N N . ILE A 1 213 ? 14.650 3.903 12.621 1.00 75.56 213 ILE A N 1
ATOM 1606 C CA . ILE A 1 213 ? 13.801 4.118 11.436 1.00 75.56 213 ILE A CA 1
ATOM 1607 C C . ILE A 1 213 ? 14.533 4.989 10.411 1.00 75.56 213 ILE A C 1
ATOM 1609 O O . ILE A 1 213 ? 14.552 4.660 9.227 1.00 75.56 213 ILE A O 1
ATOM 1613 N N . GLN A 1 214 ? 15.189 6.071 10.846 1.00 77.94 214 GLN A N 1
ATOM 1614 C CA . GLN A 1 214 ? 15.916 6.943 9.917 1.00 77.94 214 GLN A CA 1
ATOM 1615 C C . GLN A 1 214 ? 17.132 6.234 9.291 1.00 77.94 214 GLN A C 1
ATOM 1617 O O . GLN A 1 214 ? 17.373 6.378 8.092 1.00 77.94 214 GLN A O 1
ATOM 1622 N N . ALA A 1 215 ? 17.850 5.406 10.059 1.00 81.56 215 ALA A N 1
ATOM 1623 C CA . ALA A 1 215 ? 18.906 4.544 9.527 1.00 81.56 215 ALA A CA 1
ATOM 1624 C C . ALA A 1 215 ? 18.360 3.461 8.575 1.00 81.56 215 ALA A C 1
ATOM 1626 O O . ALA A 1 215 ? 18.982 3.173 7.552 1.00 81.56 215 ALA A O 1
ATOM 1627 N N . GLN A 1 216 ? 17.189 2.886 8.870 1.00 81.44 216 GLN A N 1
ATOM 1628 C CA . GLN A 1 216 ? 16.538 1.879 8.029 1.00 81.44 216 GLN A CA 1
ATOM 1629 C C . GLN A 1 216 ? 16.067 2.464 6.689 1.00 81.44 216 GLN A C 1
ATOM 1631 O O . GLN A 1 216 ? 16.296 1.842 5.653 1.00 81.44 216 GLN A O 1
ATOM 1636 N N . LEU A 1 217 ? 15.491 3.672 6.682 1.00 79.81 217 LEU A N 1
ATOM 1637 C CA . LEU A 1 217 ? 15.136 4.394 5.455 1.00 79.81 217 LEU A CA 1
ATOM 1638 C C . LEU A 1 217 ? 16.378 4.681 4.599 1.00 79.81 217 LEU A C 1
ATOM 1640 O O . LEU A 1 217 ? 16.407 4.315 3.429 1.00 79.81 217 LEU A O 1
ATOM 1644 N N . GLN A 1 218 ? 17.453 5.212 5.194 1.00 87.38 218 GLN A N 1
ATOM 1645 C CA . GLN A 1 218 ? 18.715 5.444 4.477 1.00 87.38 218 GLN A CA 1
ATOM 1646 C C . GLN A 1 218 ? 19.324 4.147 3.916 1.00 87.38 218 GLN A C 1
ATOM 1648 O O . GLN A 1 218 ? 19.846 4.137 2.799 1.00 87.38 218 GLN A O 1
ATOM 1653 N N . ALA A 1 219 ? 19.246 3.036 4.654 1.00 90.31 219 ALA A N 1
ATOM 1654 C CA . ALA A 1 219 ? 19.668 1.727 4.161 1.00 90.31 219 ALA A CA 1
ATOM 1655 C C . ALA A 1 219 ? 18.800 1.246 2.983 1.00 90.31 219 ALA A C 1
ATOM 1657 O O . ALA A 1 219 ? 19.335 0.701 2.016 1.00 90.31 219 ALA A O 1
ATOM 1658 N N . HIS A 1 220 ? 17.489 1.494 3.026 1.00 87.81 220 HIS A N 1
ATOM 1659 C CA . HIS A 1 220 ? 16.547 1.129 1.970 1.00 87.81 220 HIS A CA 1
ATOM 1660 C C . HIS A 1 220 ? 16.734 1.975 0.696 1.00 87.81 220 HIS A C 1
ATOM 1662 O O . HIS A 1 220 ? 16.807 1.417 -0.396 1.00 87.81 220 HIS A O 1
ATOM 1668 N N . ASP A 1 221 ? 16.944 3.289 0.816 1.00 89.19 221 ASP A N 1
ATOM 1669 C CA . ASP A 1 221 ? 17.269 4.181 -0.312 1.00 89.19 221 ASP A CA 1
ATOM 1670 C C . ASP A 1 221 ? 18.598 3.812 -0.987 1.00 89.19 221 ASP A C 1
ATOM 1672 O O . ASP A 1 221 ? 18.778 3.959 -2.201 1.00 89.19 221 ASP A O 1
ATOM 1676 N N . ASN A 1 222 ? 19.562 3.328 -0.202 1.00 93.25 222 ASN A N 1
ATOM 1677 C CA . ASN A 1 222 ? 20.824 2.808 -0.720 1.00 93.25 222 ASN A CA 1
ATOM 1678 C C . ASN A 1 222 ? 20.632 1.439 -1.391 1.00 93.25 222 ASN A C 1
ATOM 1680 O O . ASN A 1 222 ? 21.212 1.199 -2.449 1.00 93.25 222 ASN A O 1
ATOM 1684 N N . PHE A 1 223 ? 19.784 0.568 -0.837 1.00 94.81 223 PHE A N 1
ATOM 1685 C CA . PHE A 1 223 ? 19.425 -0.709 -1.456 1.00 94.81 223 PHE A CA 1
ATOM 1686 C C . PHE A 1 223 ? 18.703 -0.518 -2.798 1.00 94.81 223 PHE A C 1
ATOM 1688 O O . PHE A 1 223 ? 19.134 -1.102 -3.789 1.00 94.81 223 PHE A O 1
ATOM 1695 N N . ILE A 1 224 ? 17.680 0.345 -2.867 1.00 93.31 224 ILE A N 1
ATOM 1696 C CA . ILE A 1 224 ? 16.941 0.646 -4.106 1.00 93.31 224 ILE A CA 1
ATOM 1697 C C . ILE A 1 224 ? 17.891 1.165 -5.190 1.00 93.31 224 ILE A C 1
ATOM 1699 O O . ILE A 1 224 ? 17.860 0.667 -6.315 1.00 93.31 224 ILE A O 1
ATOM 1703 N N . ARG A 1 225 ? 18.768 2.125 -4.863 1.00 94.19 225 ARG A N 1
ATOM 1704 C CA . ARG A 1 225 ? 19.728 2.682 -5.832 1.00 94.19 225 ARG A CA 1
ATOM 1705 C C . ARG A 1 225 ? 20.727 1.634 -6.324 1.00 94.19 225 ARG A C 1
ATOM 1707 O O . ARG A 1 225 ? 20.925 1.522 -7.531 1.00 94.19 225 ARG A O 1
ATOM 1714 N N . ASN A 1 226 ? 21.283 0.817 -5.426 1.00 95.38 226 ASN A N 1
ATOM 1715 C CA . ASN A 1 226 ? 22.178 -0.282 -5.801 1.00 95.38 226 ASN A CA 1
ATOM 1716 C C . ASN A 1 226 ? 21.469 -1.337 -6.669 1.00 95.38 226 ASN A C 1
ATOM 1718 O O . ASN A 1 226 ? 22.031 -1.785 -7.665 1.00 95.38 226 ASN A O 1
ATOM 1722 N N . PHE A 1 227 ? 20.230 -1.708 -6.333 1.00 94.00 227 PHE A N 1
ATOM 1723 C CA . PHE A 1 227 ? 19.431 -2.674 -7.093 1.00 94.00 227 PHE A CA 1
ATOM 1724 C C . PHE A 1 227 ? 19.072 -2.150 -8.490 1.00 94.00 227 PHE A C 1
ATOM 1726 O O . PHE A 1 227 ? 19.234 -2.864 -9.479 1.00 94.00 227 PHE A O 1
ATOM 1733 N N . GLN A 1 228 ? 18.648 -0.887 -8.598 1.00 93.25 228 GLN A N 1
ATOM 1734 C CA . GLN A 1 228 ? 18.347 -0.250 -9.881 1.00 93.25 228 GLN A CA 1
ATOM 1735 C C . GLN A 1 228 ? 19.601 -0.140 -10.763 1.00 93.25 228 GLN A C 1
ATOM 1737 O O . GLN A 1 228 ? 19.540 -0.462 -11.950 1.00 93.25 228 GLN A O 1
ATOM 1742 N N . GLN A 1 229 ? 20.746 0.239 -10.185 1.00 94.31 229 GLN A N 1
ATOM 1743 C CA . GLN A 1 229 ? 22.028 0.279 -10.891 1.00 94.31 229 GLN A CA 1
ATOM 1744 C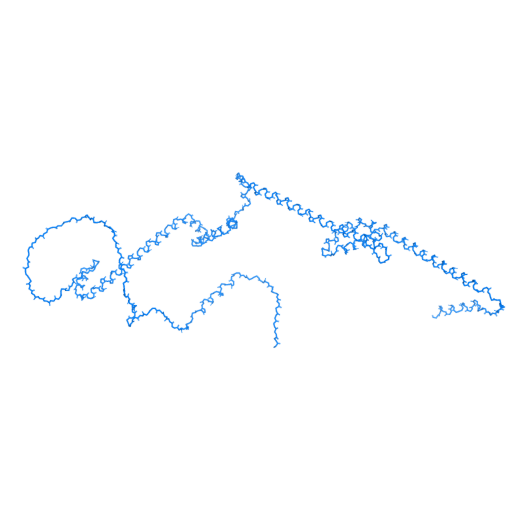 C . GLN A 1 229 ? 22.463 -1.119 -11.359 1.00 94.31 229 GLN A C 1
ATOM 1746 O O . GLN A 1 229 ? 22.849 -1.281 -12.516 1.00 94.31 229 GLN A O 1
ATOM 1751 N N . GLN A 1 230 ? 22.349 -2.142 -10.505 1.00 94.44 230 GLN A N 1
ATOM 1752 C CA . GLN A 1 230 ? 22.657 -3.529 -10.865 1.00 94.44 230 GLN A CA 1
ATOM 1753 C C . GLN A 1 230 ? 21.755 -4.037 -11.999 1.00 94.44 230 GLN A C 1
ATOM 1755 O O . GLN A 1 230 ? 22.234 -4.710 -12.911 1.00 94.44 230 GLN A O 1
ATOM 1760 N N . GLN A 1 231 ? 20.464 -3.695 -11.975 1.00 91.44 231 GLN A N 1
ATOM 1761 C CA . GLN A 1 231 ? 19.517 -4.094 -13.014 1.00 91.44 231 GLN A CA 1
ATOM 1762 C C . GLN A 1 231 ? 19.870 -3.445 -14.364 1.00 91.44 231 GLN A C 1
ATOM 1764 O O . GLN A 1 231 ? 20.024 -4.162 -15.354 1.00 91.44 231 GLN A O 1
ATOM 1769 N N . GLN A 1 232 ? 20.113 -2.127 -14.386 1.00 89.88 232 GLN A N 1
ATOM 1770 C CA . GLN A 1 232 ? 20.559 -1.392 -15.581 1.00 89.88 232 GLN A CA 1
ATOM 1771 C C . GLN A 1 232 ? 21.888 -1.921 -16.137 1.00 89.88 232 GLN A C 1
ATOM 1773 O O . GLN A 1 232 ? 22.032 -2.075 -17.352 1.00 89.88 232 GLN A O 1
ATOM 1778 N N . GLN A 1 233 ? 22.845 -2.246 -15.263 1.00 91.50 233 GLN A N 1
ATOM 1779 C CA . GLN A 1 233 ? 24.105 -2.853 -15.677 1.00 91.50 233 GLN A CA 1
ATOM 1780 C C . GLN A 1 233 ? 23.872 -4.243 -16.289 1.00 91.50 233 GLN A C 1
ATOM 1782 O O . GLN A 1 233 ? 24.346 -4.499 -17.389 1.00 91.50 233 GLN A O 1
ATOM 1787 N N . SER A 1 234 ? 23.042 -5.091 -15.671 1.00 90.38 234 SER A N 1
ATOM 1788 C CA . SER A 1 234 ? 22.732 -6.426 -16.207 1.00 90.38 234 SER A CA 1
ATOM 1789 C C . SER A 1 234 ? 21.992 -6.408 -17.554 1.00 90.38 234 SER A C 1
ATOM 1791 O O . SER A 1 234 ? 22.180 -7.315 -18.363 1.00 90.38 234 SER A O 1
ATOM 1793 N N . GLU A 1 235 ? 21.176 -5.384 -17.834 1.00 86.44 235 GLU A N 1
ATOM 1794 C CA . GLU A 1 235 ? 20.621 -5.166 -19.176 1.00 86.44 235 GLU A CA 1
ATOM 1795 C C . GLU A 1 235 ? 21.688 -4.700 -20.169 1.00 86.44 235 GLU A C 1
ATOM 1797 O O . GLU A 1 235 ? 21.706 -5.167 -21.307 1.00 86.44 235 GLU A O 1
ATOM 1802 N N . THR A 1 236 ? 22.590 -3.812 -19.745 1.00 86.62 236 THR A N 1
ATOM 1803 C CA . THR A 1 236 ? 23.678 -3.298 -20.589 1.00 86.62 236 THR A CA 1
ATOM 1804 C C . THR A 1 236 ? 24.634 -4.421 -20.990 1.00 86.62 236 THR A C 1
ATOM 1806 O O . THR A 1 236 ? 24.901 -4.593 -22.176 1.00 86.62 236 THR A O 1
ATOM 1809 N N . ASP A 1 237 ? 25.071 -5.241 -20.032 1.00 90.12 237 ASP A N 1
ATOM 1810 C CA . ASP A 1 237 ? 25.978 -6.372 -20.257 1.00 90.12 237 ASP A CA 1
ATOM 1811 C C . ASP A 1 237 ? 25.362 -7.418 -21.209 1.00 90.12 237 ASP A C 1
ATOM 1813 O O . ASP A 1 237 ? 26.047 -7.952 -22.083 1.00 90.12 237 ASP A O 1
ATOM 1817 N N . ARG A 1 238 ? 24.045 -7.667 -21.103 1.00 89.19 238 ARG A N 1
ATOM 1818 C CA . ARG A 1 238 ? 23.300 -8.520 -22.050 1.00 89.19 238 ARG A CA 1
ATOM 1819 C C . ARG A 1 238 ? 23.281 -7.928 -23.457 1.00 89.19 238 ARG A C 1
ATOM 1821 O O . ARG A 1 238 ? 23.633 -8.624 -24.400 1.00 89.19 238 ARG A O 1
ATOM 1828 N N . ILE A 1 239 ? 22.929 -6.647 -23.595 1.00 86.81 239 ILE A N 1
ATOM 1829 C CA . ILE A 1 239 ? 22.877 -5.965 -24.898 1.00 86.81 239 ILE A CA 1
ATOM 1830 C C . ILE A 1 239 ? 24.264 -5.936 -25.560 1.00 86.81 239 ILE A C 1
ATOM 1832 O O . ILE A 1 239 ? 24.355 -6.127 -26.770 1.00 86.81 239 ILE A O 1
ATOM 1836 N N . VAL A 1 240 ? 25.342 -5.755 -24.788 1.00 88.31 240 VAL A N 1
ATOM 1837 C CA . VAL A 1 240 ? 26.727 -5.854 -25.286 1.00 88.31 240 VAL A CA 1
ATOM 1838 C C . VAL A 1 240 ? 27.046 -7.278 -25.760 1.00 88.31 240 VAL A C 1
ATOM 1840 O O . VAL A 1 240 ? 27.538 -7.440 -26.872 1.00 88.31 240 VAL A O 1
ATOM 1843 N N . SER A 1 241 ? 26.694 -8.314 -24.991 1.00 90.38 241 SER A N 1
ATOM 1844 C CA . SER A 1 241 ? 26.876 -9.715 -25.408 1.00 90.38 241 SER A CA 1
ATOM 1845 C C . SER A 1 241 ? 26.077 -10.072 -26.671 1.00 90.38 241 SER A C 1
ATOM 1847 O O . SER A 1 241 ? 26.584 -10.790 -27.535 1.00 90.38 241 SER A O 1
ATOM 1849 N N . ASP A 1 242 ? 24.846 -9.572 -26.809 1.00 88.44 242 ASP A N 1
ATOM 1850 C CA . ASP A 1 242 ? 24.026 -9.756 -28.012 1.00 88.44 242 ASP A CA 1
ATOM 1851 C C . ASP A 1 242 ? 24.674 -9.060 -29.223 1.00 88.44 242 ASP A C 1
ATOM 1853 O O . ASP A 1 242 ? 24.798 -9.668 -30.289 1.00 88.44 242 ASP A O 1
ATOM 1857 N N . ILE A 1 243 ? 25.160 -7.825 -29.044 1.00 89.06 243 ILE A N 1
ATOM 1858 C CA . ILE A 1 243 ? 25.914 -7.051 -30.044 1.00 89.06 243 ILE A CA 1
ATOM 1859 C C . ILE A 1 243 ? 27.174 -7.794 -30.503 1.00 89.06 243 ILE A C 1
ATOM 1861 O O . ILE A 1 243 ? 27.374 -7.947 -31.709 1.00 89.06 243 ILE A O 1
ATOM 1865 N N . ASP A 1 244 ? 27.993 -8.298 -29.578 1.00 89.12 244 ASP A N 1
ATOM 1866 C CA . ASP A 1 244 ? 29.229 -9.015 -29.908 1.00 89.12 244 ASP A CA 1
ATOM 1867 C C . ASP A 1 244 ? 28.935 -10.348 -30.614 1.00 89.12 244 ASP A C 1
ATOM 1869 O O . ASP A 1 244 ? 29.627 -10.717 -31.569 1.00 89.12 244 ASP A O 1
ATOM 1873 N N . SER A 1 245 ? 27.868 -11.054 -30.216 1.00 89.94 245 SER A N 1
ATOM 1874 C CA . SER A 1 245 ? 27.420 -12.278 -30.896 1.00 89.94 245 SER A CA 1
ATOM 1875 C C . SER A 1 245 ? 26.943 -12.011 -32.332 1.00 89.9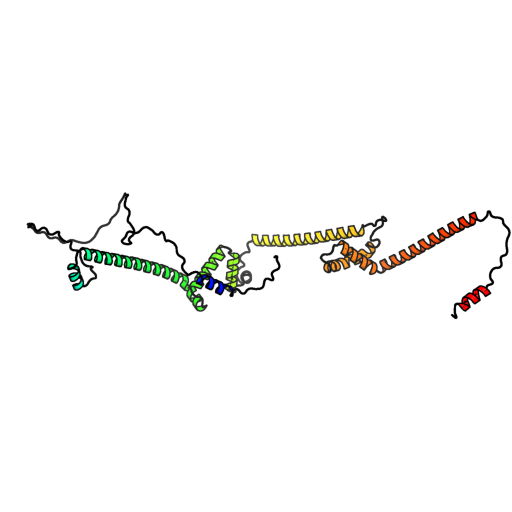4 245 SER A C 1
ATOM 1877 O O . SER A 1 245 ? 27.240 -12.786 -33.240 1.00 89.94 245 SER A O 1
ATOM 1879 N N . PHE A 1 246 ? 26.272 -10.878 -32.560 1.00 90.62 246 PHE A N 1
ATOM 1880 C CA . PHE A 1 246 ? 25.802 -10.444 -33.874 1.00 90.62 246 PHE A CA 1
ATOM 1881 C C . PHE A 1 246 ? 26.966 -9.982 -34.768 1.00 90.62 246 PHE A C 1
ATOM 1883 O O . PHE A 1 246 ? 27.041 -10.357 -35.937 1.00 90.62 246 PHE A O 1
ATOM 1890 N N . ALA A 1 247 ? 27.916 -9.224 -34.213 1.00 88.38 247 ALA A N 1
ATOM 1891 C CA . ALA A 1 247 ? 29.105 -8.750 -34.920 1.00 88.38 247 ALA A CA 1
ATOM 1892 C C . ALA A 1 247 ? 30.045 -9.897 -35.340 1.00 88.38 247 ALA A C 1
ATOM 1894 O O . ALA A 1 247 ? 30.615 -9.867 -36.432 1.00 88.38 247 ALA A O 1
ATOM 1895 N N . SER A 1 248 ? 30.190 -10.919 -34.488 1.00 89.62 248 SER A N 1
ATOM 1896 C CA . SER A 1 248 ? 31.056 -12.085 -34.726 1.00 89.62 248 SER A CA 1
ATOM 1897 C C . SER A 1 248 ? 30.383 -13.239 -35.486 1.00 89.62 248 SER A C 1
ATOM 1899 O O . SER A 1 248 ? 31.055 -14.210 -35.846 1.00 89.62 248 SER A O 1
ATOM 1901 N N . ALA A 1 249 ? 29.081 -13.142 -35.778 1.00 90.00 249 ALA A N 1
ATOM 1902 C CA . ALA A 1 249 ? 28.336 -14.168 -36.500 1.00 90.00 249 ALA A CA 1
ATOM 1903 C C . ALA A 1 249 ? 28.949 -14.468 -37.881 1.00 90.00 249 ALA A C 1
ATOM 1905 O O . ALA A 1 249 ? 29.293 -13.565 -38.651 1.00 90.00 249 ALA A O 1
ATOM 1906 N N . THR A 1 250 ? 29.042 -15.753 -38.234 1.00 91.00 250 THR A N 1
ATOM 1907 C CA . THR A 1 250 ? 29.562 -16.217 -39.530 1.00 91.00 250 THR A CA 1
ATOM 1908 C C . THR A 1 250 ? 28.523 -17.031 -40.297 1.00 91.00 250 THR A C 1
ATOM 1910 O O . THR A 1 250 ? 27.758 -17.804 -39.725 1.00 91.00 250 THR A O 1
ATOM 1913 N N . GLY A 1 251 ? 28.474 -16.835 -41.615 1.00 83.75 251 GLY A N 1
ATOM 1914 C CA . GLY A 1 251 ? 27.635 -17.619 -42.521 1.00 83.75 251 GLY A CA 1
ATOM 1915 C C . GLY A 1 251 ? 28.285 -18.948 -42.917 1.00 83.75 251 GLY A C 1
ATOM 1916 O O . GLY A 1 251 ? 29.489 -19.138 -42.745 1.00 83.75 251 GLY A O 1
ATOM 1917 N N . ALA A 1 252 ? 27.505 -19.844 -43.534 1.00 79.44 252 ALA A N 1
ATOM 1918 C CA . ALA A 1 252 ? 27.942 -21.188 -43.946 1.00 79.44 252 ALA A CA 1
ATOM 1919 C C . ALA A 1 252 ? 29.196 -21.217 -44.854 1.00 79.44 252 ALA A C 1
ATOM 1921 O O . ALA A 1 252 ? 29.921 -22.206 -44.877 1.00 79.44 252 ALA A O 1
ATOM 1922 N N . ASP A 1 253 ? 29.481 -20.116 -45.555 1.00 78.56 253 ASP A N 1
ATOM 1923 C CA . ASP A 1 253 ? 30.685 -19.899 -46.369 1.00 78.56 253 ASP A CA 1
ATOM 1924 C C . ASP A 1 253 ? 31.979 -19.649 -45.553 1.00 78.56 253 ASP A C 1
ATOM 1926 O O . ASP A 1 253 ? 33.035 -19.420 -46.146 1.00 78.56 253 ASP A O 1
ATOM 1930 N N . GLY A 1 254 ? 31.914 -19.595 -44.216 1.00 80.75 254 GLY A N 1
ATOM 1931 C CA . GLY A 1 254 ? 33.037 -19.200 -43.352 1.00 80.75 254 GLY A CA 1
ATOM 1932 C C . GLY A 1 254 ? 33.370 -17.701 -43.404 1.00 80.75 254 GLY A C 1
ATOM 1933 O O . GLY A 1 254 ? 34.487 -17.298 -43.086 1.00 80.75 254 GLY A O 1
ATOM 1934 N N . LYS A 1 255 ? 32.417 -16.868 -43.841 1.00 83.94 255 LYS A N 1
ATOM 1935 C CA . LYS A 1 255 ? 32.538 -15.402 -43.964 1.00 83.94 255 LYS A CA 1
ATOM 1936 C C . LYS A 1 255 ? 31.718 -14.708 -42.867 1.00 83.94 255 LYS A C 1
ATOM 1938 O O . LYS A 1 255 ? 30.718 -15.291 -42.443 1.00 83.94 255 LYS A O 1
ATOM 1943 N N . PRO A 1 256 ? 32.053 -13.469 -42.456 1.00 87.06 256 PRO A N 1
ATOM 1944 C CA . PRO A 1 256 ? 31.196 -12.679 -41.571 1.00 87.06 256 PRO A CA 1
ATOM 1945 C C . PRO A 1 256 ? 29.777 -12.545 -42.138 1.00 87.06 256 PRO A C 1
ATOM 1947 O O . PRO A 1 256 ? 29.611 -12.265 -43.326 1.00 87.06 256 PRO A O 1
ATOM 1950 N N . ALA A 1 257 ? 28.762 -12.732 -41.295 1.00 87.56 257 ALA A N 1
ATOM 1951 C CA . ALA A 1 257 ? 27.358 -12.553 -41.667 1.00 87.56 257 ALA A CA 1
ATOM 1952 C C . ALA A 1 257 ? 26.998 -11.066 -41.855 1.00 87.56 257 ALA A C 1
ATOM 1954 O O . ALA A 1 257 ? 26.140 -10.736 -42.674 1.00 87.56 257 ALA A O 1
ATOM 1955 N N . HIS A 1 258 ? 27.717 -10.169 -41.167 1.00 89.00 258 HIS A N 1
ATOM 1956 C CA . HIS A 1 258 ? 27.506 -8.719 -41.199 1.00 89.00 258 HIS A CA 1
ATOM 1957 C C . HIS A 1 258 ? 28.796 -7.957 -41.587 1.00 89.00 258 HIS A C 1
ATOM 1959 O O . HIS A 1 258 ? 29.365 -7.252 -40.754 1.00 89.00 258 HIS A O 1
ATOM 1965 N N . PRO A 1 259 ? 29.293 -8.057 -42.844 1.00 86.56 259 PRO A N 1
ATOM 1966 C CA . PRO A 1 259 ? 30.602 -7.512 -43.245 1.00 86.56 259 PRO A CA 1
ATOM 1967 C C . PRO A 1 259 ? 30.776 -5.995 -43.093 1.00 86.56 259 PRO A C 1
ATOM 1969 O O . PRO A 1 259 ? 31.900 -5.507 -43.150 1.00 86.56 259 PRO A O 1
ATOM 1972 N N . HIS A 1 260 ? 29.679 -5.250 -42.936 1.00 87.19 260 HIS A N 1
ATOM 1973 C CA . HIS A 1 260 ? 29.683 -3.795 -42.776 1.00 87.19 260 HIS A CA 1
ATOM 1974 C C . HIS A 1 260 ? 29.320 -3.345 -41.353 1.00 87.19 260 HIS A C 1
ATOM 1976 O O . HIS A 1 260 ? 29.091 -2.159 -41.144 1.00 87.19 260 HIS A O 1
ATOM 1982 N N . PHE A 1 261 ? 29.263 -4.262 -40.376 1.00 89.19 261 PHE A N 1
ATOM 1983 C CA . PHE A 1 261 ? 28.804 -3.958 -39.015 1.00 89.19 261 PHE A CA 1
ATOM 1984 C C . PHE A 1 261 ? 29.571 -2.795 -38.373 1.00 89.19 261 PHE A C 1
ATOM 1986 O O . PHE A 1 261 ? 28.957 -1.830 -37.931 1.00 89.19 261 PHE A O 1
ATOM 1993 N N . GLU A 1 262 ? 30.905 -2.844 -38.393 1.00 89.81 262 GLU A N 1
ATOM 1994 C CA . GLU A 1 262 ? 31.778 -1.826 -37.790 1.00 89.81 262 GLU A CA 1
ATOM 1995 C C . GLU A 1 262 ? 31.548 -0.421 -38.380 1.00 89.81 262 GLU A C 1
ATOM 1997 O O . GLU A 1 262 ? 31.429 0.550 -37.638 1.00 89.81 262 GLU A O 1
ATOM 2002 N N . ALA A 1 263 ? 31.380 -0.318 -39.704 1.00 88.25 263 ALA A N 1
ATOM 2003 C CA . ALA A 1 263 ? 31.146 0.947 -40.414 1.00 88.25 263 ALA A CA 1
ATOM 2004 C C . ALA A 1 263 ? 29.755 1.569 -40.165 1.00 88.25 263 ALA A C 1
ATOM 2006 O O . ALA A 1 263 ? 29.493 2.692 -40.597 1.00 88.25 263 ALA A O 1
ATOM 2007 N N . VAL A 1 264 ? 28.866 0.823 -39.504 1.00 91.31 264 VAL A N 1
ATOM 2008 C CA . VAL A 1 264 ? 27.447 1.136 -39.279 1.00 91.31 264 VAL A CA 1
ATOM 2009 C C . VAL A 1 264 ? 27.103 1.085 -37.773 1.00 91.31 264 VAL A C 1
ATOM 2011 O O . VAL A 1 264 ? 25.981 1.370 -37.355 1.00 91.31 264 VAL A O 1
ATOM 2014 N N . PHE A 1 265 ? 28.071 0.755 -36.912 1.00 89.19 265 PHE A N 1
ATOM 2015 C CA . PHE A 1 265 ? 27.834 0.454 -35.500 1.00 89.19 265 PHE A CA 1
ATOM 2016 C C . PHE A 1 265 ? 27.309 1.659 -34.701 1.00 89.19 265 PHE A C 1
ATOM 2018 O O . PHE A 1 265 ? 26.424 1.496 -33.863 1.00 89.19 265 PHE A O 1
ATOM 2025 N N . ASP A 1 266 ? 27.787 2.874 -34.980 1.00 90.06 266 ASP A N 1
ATOM 2026 C CA . ASP A 1 266 ? 27.318 4.089 -34.294 1.00 90.06 266 ASP A CA 1
ATOM 2027 C C . ASP A 1 266 ? 25.900 4.514 -34.725 1.00 90.06 266 ASP A C 1
ATOM 2029 O O . ASP A 1 266 ? 25.112 4.986 -33.897 1.00 90.06 266 ASP A O 1
ATOM 2033 N N . ASP A 1 267 ? 25.521 4.246 -35.980 1.00 88.75 267 ASP A N 1
ATOM 2034 C CA . ASP A 1 267 ? 24.134 4.381 -36.440 1.00 88.75 267 ASP A CA 1
ATOM 2035 C C . ASP A 1 267 ? 23.225 3.383 -35.689 1.00 88.75 267 ASP A C 1
ATOM 2037 O O . ASP A 1 267 ? 22.153 3.750 -35.201 1.00 88.75 267 ASP A O 1
ATOM 2041 N N . ILE A 1 268 ? 23.678 2.132 -35.515 1.00 89.44 268 ILE A N 1
ATOM 2042 C CA . ILE A 1 268 ? 22.954 1.090 -34.763 1.00 89.44 268 ILE A CA 1
ATOM 2043 C C . ILE A 1 268 ? 22.784 1.484 -33.291 1.00 89.44 268 ILE A C 1
ATOM 2045 O O . ILE A 1 268 ? 21.662 1.411 -32.789 1.00 89.44 268 ILE A O 1
ATOM 2049 N N . LYS A 1 269 ? 23.839 1.961 -32.610 1.00 88.19 269 LYS A N 1
ATOM 2050 C CA . LYS A 1 269 ? 23.759 2.465 -31.219 1.00 88.19 269 LYS A CA 1
ATOM 2051 C C . LYS A 1 269 ? 22.706 3.562 -31.063 1.00 88.19 269 LYS A C 1
ATOM 2053 O O . LYS A 1 269 ? 22.004 3.599 -30.058 1.00 88.19 269 LYS A O 1
ATOM 2058 N N . THR A 1 270 ? 22.588 4.435 -32.063 1.00 90.19 270 THR A N 1
ATOM 2059 C CA . THR A 1 270 ? 21.637 5.554 -32.063 1.00 90.19 270 THR A CA 1
ATOM 2060 C C . THR A 1 270 ? 20.197 5.085 -32.308 1.00 90.19 270 THR A C 1
ATOM 2062 O O . THR A 1 270 ? 19.264 5.608 -31.700 1.00 90.19 270 THR A O 1
ATOM 2065 N N . MET A 1 271 ? 19.988 4.077 -33.163 1.00 89.38 271 MET A N 1
ATOM 2066 C CA . MET A 1 271 ? 18.650 3.556 -33.481 1.00 89.38 271 MET A CA 1
ATOM 2067 C C . MET A 1 271 ? 18.113 2.538 -32.462 1.00 89.38 271 MET A C 1
ATOM 2069 O O . MET A 1 271 ? 16.900 2.483 -32.247 1.00 89.38 271 MET A O 1
ATOM 2073 N N . LEU A 1 272 ? 18.979 1.726 -31.845 1.00 89.31 272 LEU A N 1
ATOM 2074 C CA . LEU A 1 272 ? 18.577 0.583 -31.016 1.00 89.31 272 LEU A CA 1
ATOM 2075 C C . LEU A 1 272 ? 17.660 0.950 -29.828 1.00 89.31 272 LEU A C 1
ATOM 2077 O O . LEU A 1 272 ? 16.674 0.235 -29.640 1.00 89.31 272 LEU A O 1
ATOM 2081 N N . PRO A 1 273 ? 17.871 2.050 -29.069 1.00 89.25 273 PRO A N 1
ATOM 2082 C CA . PRO A 1 273 ? 16.970 2.431 -27.978 1.00 89.25 273 PRO A CA 1
ATOM 2083 C C . PRO A 1 273 ? 15.543 2.722 -28.459 1.00 89.25 273 PRO A C 1
ATOM 2085 O O . PRO A 1 273 ? 14.584 2.201 -27.892 1.00 89.25 273 PRO A O 1
ATOM 2088 N N . ALA A 1 274 ? 15.395 3.485 -29.547 1.00 90.44 274 ALA A N 1
ATOM 2089 C CA . ALA A 1 274 ? 14.091 3.810 -30.126 1.00 90.44 274 ALA A CA 1
ATOM 2090 C C . ALA A 1 274 ? 13.405 2.572 -30.734 1.00 90.44 274 ALA A C 1
ATOM 2092 O O . ALA A 1 274 ? 12.191 2.404 -30.620 1.00 90.44 274 ALA A O 1
ATOM 2093 N N . VAL A 1 275 ? 14.181 1.671 -31.344 1.00 89.75 275 VAL A N 1
ATOM 2094 C CA . VAL A 1 275 ? 13.673 0.419 -31.924 1.00 89.75 275 VAL A CA 1
ATOM 2095 C C . VAL A 1 275 ? 13.246 -0.580 -30.835 1.00 89.75 275 VAL A C 1
ATOM 2097 O O . VAL A 1 275 ? 12.191 -1.195 -30.994 1.00 89.75 275 VAL A O 1
ATOM 2100 N N . LYS A 1 276 ? 13.969 -0.669 -29.703 1.00 88.94 276 LYS A N 1
ATOM 2101 C CA . LYS A 1 276 ? 13.558 -1.420 -28.496 1.00 88.94 276 LYS A CA 1
ATOM 2102 C C . LYS A 1 276 ? 12.308 -0.812 -27.852 1.00 88.94 276 LYS A C 1
ATOM 2104 O O . LYS A 1 276 ? 11.385 -1.549 -27.530 1.00 88.94 276 LYS A O 1
ATOM 2109 N N . GLN A 1 277 ? 12.226 0.516 -27.726 1.00 89.44 277 GLN A N 1
ATOM 2110 C CA . GLN A 1 277 ? 11.044 1.195 -27.176 1.00 89.44 277 GLN A CA 1
ATOM 2111 C C . GLN A 1 277 ? 9.782 0.963 -28.025 1.00 89.44 277 GLN A C 1
ATOM 2113 O O . GLN A 1 277 ? 8.701 0.778 -27.474 1.00 89.44 277 GLN A O 1
ATOM 2118 N N . ALA A 1 278 ? 9.913 0.936 -29.354 1.00 90.56 278 ALA A N 1
ATOM 2119 C CA . ALA A 1 278 ? 8.802 0.652 -30.263 1.00 90.56 278 ALA A CA 1
ATOM 2120 C C . ALA A 1 278 ? 8.401 -0.839 -30.317 1.00 90.56 278 ALA A C 1
ATOM 2122 O O . ALA A 1 278 ? 7.306 -1.150 -30.778 1.00 90.56 278 ALA A O 1
ATOM 2123 N N . ASN A 1 279 ? 9.268 -1.759 -29.875 1.00 88.69 279 ASN A N 1
ATOM 2124 C CA . ASN A 1 279 ? 9.063 -3.211 -29.957 1.00 88.69 279 ASN A CA 1
ATOM 2125 C C . ASN A 1 279 ? 9.542 -3.910 -28.662 1.00 88.69 279 ASN A C 1
ATOM 2127 O O . ASN A 1 279 ? 10.475 -4.716 -28.710 1.00 88.69 279 ASN A O 1
ATOM 2131 N N . PRO A 1 280 ? 8.941 -3.618 -27.492 1.00 85.69 280 PRO A N 1
ATOM 2132 C CA . PRO A 1 280 ? 9.492 -4.007 -26.188 1.00 85.69 280 PRO A CA 1
ATOM 2133 C C . PRO A 1 280 ? 9.514 -5.522 -25.925 1.00 85.69 280 PRO A C 1
ATOM 2135 O O . PRO A 1 280 ? 10.220 -5.974 -25.029 1.00 85.69 280 PRO A O 1
ATOM 2138 N N . THR A 1 281 ? 8.750 -6.307 -26.689 1.00 88.38 281 THR A N 1
ATOM 2139 C CA . THR A 1 281 ? 8.654 -7.773 -26.584 1.00 88.38 281 THR A CA 1
ATOM 2140 C C . THR A 1 281 ? 9.499 -8.530 -27.614 1.00 88.38 281 THR A C 1
ATOM 2142 O O . THR A 1 281 ? 9.541 -9.759 -27.576 1.00 88.38 281 THR A O 1
ATOM 2145 N N . ALA A 1 282 ? 10.152 -7.835 -28.550 1.00 88.00 282 ALA A N 1
ATOM 2146 C CA . ALA A 1 282 ? 10.917 -8.472 -29.618 1.00 88.00 282 ALA A CA 1
ATOM 2147 C C . ALA A 1 282 ? 12.328 -8.892 -29.148 1.00 88.00 282 ALA A C 1
ATOM 2149 O O . ALA A 1 282 ? 12.953 -8.160 -28.375 1.00 88.00 282 ALA A O 1
ATOM 2150 N N . PRO A 1 283 ? 12.877 -10.024 -29.634 1.00 87.50 283 PRO A N 1
ATOM 2151 C CA . PRO A 1 283 ? 14.249 -10.427 -29.336 1.00 87.50 283 PRO A CA 1
ATOM 2152 C C . PRO A 1 283 ? 15.273 -9.364 -29.753 1.00 87.50 283 PRO A C 1
ATOM 2154 O O . PRO A 1 283 ? 15.197 -8.805 -30.849 1.00 87.50 283 PRO A O 1
ATOM 2157 N N . VAL A 1 284 ? 16.287 -9.129 -28.914 1.00 86.06 284 VAL A N 1
ATOM 2158 C CA . VAL A 1 284 ? 17.343 -8.132 -29.183 1.00 86.06 284 VAL A CA 1
ATOM 2159 C C . VAL A 1 284 ? 18.062 -8.422 -30.506 1.00 86.06 284 VAL A C 1
ATOM 2161 O O . VAL A 1 284 ? 18.339 -7.490 -31.253 1.00 86.06 284 VAL A O 1
ATOM 2164 N N . ALA A 1 285 ? 18.266 -9.694 -30.863 1.00 85.62 285 ALA A N 1
ATOM 2165 C CA . ALA A 1 285 ? 18.837 -10.097 -32.151 1.00 85.62 285 ALA A CA 1
ATOM 2166 C C . ALA A 1 285 ? 18.017 -9.613 -33.370 1.00 85.62 285 ALA A C 1
ATOM 2168 O O . ALA A 1 285 ? 18.594 -9.124 -34.343 1.00 85.62 285 ALA A O 1
ATOM 2169 N N . ASP A 1 286 ? 16.682 -9.674 -33.313 1.00 89.56 286 ASP A N 1
ATOM 2170 C CA . ASP A 1 286 ? 15.807 -9.192 -34.393 1.00 89.56 286 ASP A CA 1
ATOM 2171 C C . ASP A 1 286 ? 15.793 -7.659 -34.476 1.00 89.56 286 ASP A C 1
ATOM 2173 O O . ASP A 1 286 ? 15.659 -7.083 -35.560 1.00 89.56 286 ASP A O 1
ATOM 2177 N N . LEU A 1 287 ? 15.959 -6.980 -33.338 1.00 91.31 287 LEU A N 1
ATOM 2178 C CA . LEU A 1 287 ? 16.074 -5.523 -33.264 1.00 91.31 287 LEU A CA 1
ATOM 2179 C C . LEU A 1 287 ? 17.437 -5.045 -33.789 1.00 91.31 287 LEU A C 1
ATOM 2181 O O . LEU A 1 287 ? 17.482 -4.121 -34.602 1.00 91.31 287 LEU A O 1
ATOM 2185 N N . LEU A 1 288 ? 18.529 -5.724 -33.423 1.00 90.62 288 LEU A N 1
ATOM 2186 C CA . LEU A 1 288 ? 19.871 -5.505 -33.972 1.00 90.62 288 LEU A CA 1
ATOM 2187 C C . LEU A 1 288 ? 19.892 -5.724 -35.486 1.00 90.62 288 LEU A C 1
ATOM 2189 O O . LEU A 1 288 ? 20.406 -4.871 -36.211 1.00 90.62 288 LEU A O 1
ATOM 2193 N N . LYS A 1 289 ? 19.256 -6.794 -35.983 1.00 91.12 289 LYS A N 1
ATOM 2194 C CA . LYS A 1 289 ? 19.103 -7.032 -37.424 1.00 91.12 289 LYS A CA 1
ATOM 2195 C C . LYS A 1 289 ? 18.354 -5.890 -38.113 1.00 91.12 289 LYS A C 1
ATOM 2197 O O . LYS A 1 289 ? 18.825 -5.385 -39.128 1.00 91.12 289 LYS A O 1
ATOM 2202 N N . GLN A 1 290 ? 17.223 -5.447 -37.561 1.00 91.50 290 GLN A N 1
ATOM 2203 C CA . GLN A 1 290 ? 16.462 -4.323 -38.118 1.00 91.50 290 GLN A CA 1
ATOM 2204 C C . GLN A 1 290 ? 17.255 -3.011 -38.127 1.00 91.50 290 GLN A C 1
ATOM 2206 O O . GLN A 1 290 ? 17.143 -2.245 -39.085 1.00 91.50 290 GLN A O 1
ATOM 2211 N N . CYS A 1 291 ? 18.039 -2.734 -37.082 1.00 91.81 291 CYS A N 1
ATOM 2212 C CA . CYS A 1 291 ? 18.929 -1.576 -37.035 1.00 91.81 291 CYS A CA 1
ATOM 2213 C C . CYS A 1 291 ? 20.051 -1.690 -38.077 1.00 91.81 291 CYS A C 1
ATOM 2215 O O . CYS A 1 291 ? 20.255 -0.741 -38.828 1.00 91.81 291 CYS A O 1
ATOM 2217 N N . TYR A 1 292 ? 20.715 -2.847 -38.179 1.00 91.88 292 TYR A N 1
ATOM 2218 C CA . TYR A 1 292 ? 21.752 -3.112 -39.180 1.00 91.88 292 TYR A CA 1
ATOM 2219 C C . TYR A 1 292 ? 21.222 -2.933 -40.605 1.00 91.88 292 TYR A C 1
ATOM 2221 O O . TYR A 1 292 ? 21.795 -2.161 -41.369 1.00 91.88 292 TYR A O 1
ATOM 2229 N N . ASP A 1 293 ? 20.095 -3.564 -40.949 1.00 90.75 293 ASP A N 1
ATOM 2230 C CA . ASP A 1 293 ? 19.494 -3.450 -42.281 1.00 90.75 293 ASP A CA 1
ATOM 2231 C C . ASP A 1 293 ? 19.168 -1.980 -42.614 1.00 90.75 293 ASP A C 1
ATOM 2233 O O . ASP A 1 293 ? 19.572 -1.472 -43.661 1.00 90.75 293 ASP A O 1
ATOM 2237 N N . LYS A 1 294 ? 18.488 -1.259 -41.707 1.00 90.00 294 LYS A N 1
ATOM 2238 C CA . LYS A 1 294 ? 18.141 0.164 -41.893 1.00 90.00 294 LYS A CA 1
ATOM 2239 C C . LYS A 1 294 ? 19.378 1.044 -42.060 1.00 90.00 294 LYS A C 1
ATOM 2241 O O . LYS A 1 294 ? 19.389 1.918 -42.926 1.00 90.00 294 LYS A O 1
ATOM 2246 N N . ALA A 1 295 ? 20.404 0.829 -41.245 1.00 90.94 295 ALA A N 1
ATOM 2247 C CA . ALA A 1 295 ? 21.575 1.689 -41.197 1.00 90.94 295 ALA A CA 1
ATOM 2248 C C . ALA A 1 295 ? 22.589 1.386 -42.320 1.00 90.94 295 ALA A C 1
ATOM 2250 O O . ALA A 1 295 ? 23.152 2.325 -42.872 1.00 90.94 295 ALA A O 1
ATOM 2251 N N . VAL A 1 296 ? 22.720 0.133 -42.780 1.00 89.88 296 VAL A N 1
ATOM 2252 C CA . VAL A 1 296 ? 23.465 -0.214 -44.011 1.00 89.88 296 VAL A CA 1
ATOM 2253 C C . VAL A 1 296 ? 22.884 0.507 -45.230 1.00 89.88 296 VAL A C 1
ATOM 2255 O O . VAL A 1 296 ? 23.634 1.003 -46.072 1.00 89.88 296 VAL A O 1
ATOM 2258 N N . TRP A 1 297 ? 21.553 0.611 -45.324 1.00 85.88 297 TRP A N 1
ATOM 2259 C CA . TRP A 1 297 ? 20.917 1.417 -46.367 1.00 85.88 297 TRP A CA 1
ATOM 2260 C C . TRP A 1 297 ? 21.042 2.921 -46.106 1.00 85.88 297 TRP A C 1
ATOM 2262 O O . TRP A 1 297 ? 21.246 3.671 -47.061 1.00 85.88 297 TRP A O 1
ATOM 2272 N N . GLY A 1 298 ? 20.910 3.377 -44.858 1.00 85.56 298 GLY A N 1
ATOM 2273 C CA . GLY A 1 298 ? 20.947 4.795 -44.484 1.00 85.56 298 GLY A CA 1
ATOM 2274 C C . GLY A 1 298 ? 22.316 5.460 -44.659 1.00 85.56 298 GLY A C 1
ATOM 2275 O O . GLY A 1 298 ? 22.382 6.605 -45.103 1.00 85.56 298 GLY A O 1
ATOM 2276 N N . ASN A 1 299 ? 23.395 4.737 -44.362 1.00 87.19 299 ASN A N 1
ATOM 2277 C CA . ASN A 1 299 ? 24.766 5.235 -44.332 1.00 87.19 299 ASN A CA 1
ATOM 2278 C C . ASN A 1 299 ? 25.375 5.326 -45.757 1.00 87.19 299 ASN A C 1
ATOM 2280 O O . ASN A 1 299 ? 25.578 4.294 -46.409 1.00 87.19 299 ASN A O 1
ATOM 2284 N N . PRO A 1 300 ? 25.693 6.533 -46.279 1.00 84.25 300 PRO A N 1
ATOM 2285 C CA . PRO A 1 300 ? 26.146 6.686 -47.664 1.00 84.25 300 PRO A CA 1
ATOM 2286 C C . PRO A 1 300 ? 27.490 6.015 -47.964 1.00 84.25 300 PRO A C 1
ATOM 2288 O O . PRO A 1 300 ? 27.656 5.460 -49.048 1.00 84.25 300 PRO A O 1
ATOM 2291 N N . THR A 1 301 ? 28.441 6.025 -47.023 1.00 84.88 301 THR A N 1
ATOM 2292 C CA . THR A 1 301 ? 29.791 5.485 -47.266 1.00 84.88 301 THR A CA 1
ATOM 2293 C C . THR A 1 301 ? 29.773 3.959 -47.325 1.00 84.88 301 THR A C 1
ATOM 2295 O O . THR A 1 301 ? 30.426 3.369 -48.187 1.00 84.88 301 THR A O 1
ATOM 2298 N N . THR A 1 302 ? 28.952 3.320 -46.485 1.00 86.81 302 THR A N 1
ATOM 2299 C CA . THR A 1 302 ? 28.683 1.877 -46.557 1.00 86.81 302 THR A CA 1
ATOM 2300 C C . THR A 1 302 ? 27.980 1.510 -47.864 1.00 86.81 302 THR A C 1
ATOM 2302 O O . THR A 1 302 ? 28.399 0.571 -48.545 1.00 86.81 302 THR A O 1
ATOM 2305 N N . ARG A 1 303 ? 26.968 2.284 -48.280 1.00 85.31 303 ARG A N 1
ATOM 2306 C CA . ARG A 1 303 ? 26.261 2.069 -49.552 1.00 85.31 303 ARG A CA 1
ATOM 2307 C C . ARG A 1 303 ? 27.200 2.173 -50.764 1.00 85.31 303 ARG A C 1
ATOM 2309 O O . ARG A 1 303 ? 27.167 1.304 -51.636 1.00 85.31 303 ARG A O 1
ATOM 2316 N N . ASP A 1 304 ? 28.068 3.183 -50.806 1.00 85.44 304 ASP A N 1
ATOM 2317 C CA . ASP A 1 304 ? 29.058 3.350 -51.878 1.00 85.44 304 ASP A CA 1
ATOM 2318 C C . ASP A 1 304 ? 30.121 2.239 -51.872 1.00 85.44 304 ASP A C 1
ATOM 2320 O O . ASP A 1 304 ? 30.533 1.773 -52.939 1.00 85.44 304 ASP A O 1
ATOM 2324 N N . ALA A 1 305 ? 30.531 1.754 -50.693 1.00 83.81 305 ALA A N 1
ATOM 2325 C CA . ALA A 1 305 ? 31.431 0.608 -50.571 1.00 83.81 305 ALA A CA 1
ATOM 2326 C C . ALA A 1 305 ? 30.805 -0.682 -51.135 1.00 83.81 305 ALA A C 1
ATOM 2328 O O . ALA A 1 305 ? 31.475 -1.405 -51.877 1.00 83.81 305 ALA A O 1
ATOM 2329 N N . ILE A 1 306 ? 29.520 -0.937 -50.859 1.00 85.69 306 ILE A N 1
ATOM 2330 C CA . ILE A 1 306 ? 28.759 -2.071 -51.413 1.00 85.69 306 ILE A CA 1
ATOM 2331 C C . ILE A 1 306 ? 28.668 -1.966 -52.943 1.00 85.69 306 ILE A C 1
ATOM 2333 O O . ILE A 1 306 ? 29.050 -2.901 -53.650 1.00 85.69 306 ILE A O 1
ATOM 2337 N N . LEU A 1 307 ? 28.241 -0.812 -53.470 1.00 86.06 307 LEU A N 1
ATOM 2338 C CA . LEU A 1 307 ? 28.119 -0.577 -54.917 1.00 86.06 307 LEU A CA 1
ATOM 2339 C C . LEU A 1 307 ? 29.467 -0.685 -55.646 1.00 86.06 307 LEU A C 1
ATOM 2341 O O . LEU A 1 307 ? 29.527 -1.130 -56.795 1.00 86.06 307 LEU A O 1
ATOM 2345 N N . LYS A 1 308 ? 30.569 -0.296 -54.995 1.00 85.75 308 LYS A N 1
ATOM 2346 C CA . LYS A 1 308 ? 31.921 -0.494 -55.524 1.00 85.75 308 LYS A CA 1
ATOM 2347 C C . LYS A 1 308 ? 32.315 -1.973 -55.520 1.00 85.75 308 LYS A C 1
ATOM 2349 O O . LYS A 1 308 ? 32.764 -2.468 -56.551 1.00 85.75 308 LYS A O 1
ATOM 2354 N N . ALA A 1 309 ? 32.098 -2.688 -54.417 1.00 84.19 309 ALA A N 1
ATOM 2355 C CA . ALA A 1 309 ? 32.405 -4.114 -54.312 1.00 84.19 309 ALA A CA 1
ATOM 2356 C C . ALA A 1 309 ? 31.623 -4.960 -55.336 1.00 84.19 309 ALA A C 1
ATOM 2358 O O . ALA A 1 309 ? 32.178 -5.896 -55.912 1.00 84.19 309 ALA A O 1
ATOM 2359 N N . GLU A 1 310 ? 30.368 -4.608 -55.630 1.00 85.56 310 GLU A N 1
ATOM 2360 C CA . GLU A 1 310 ? 29.567 -5.253 -56.677 1.00 85.56 310 GLU A CA 1
ATOM 2361 C C . GLU A 1 310 ? 30.135 -5.006 -58.087 1.00 85.56 310 GLU A C 1
ATOM 2363 O O . GLU A 1 310 ? 30.270 -5.945 -58.881 1.00 85.56 310 GLU A O 1
ATOM 2368 N N . ARG A 1 311 ? 30.539 -3.766 -58.400 1.00 87.00 311 ARG A N 1
ATOM 2369 C CA . ARG A 1 311 ? 31.207 -3.418 -59.670 1.00 87.00 311 ARG A CA 1
ATOM 2370 C C . ARG A 1 311 ? 32.542 -4.146 -59.831 1.00 87.00 311 ARG A C 1
ATOM 2372 O O . ARG A 1 311 ? 32.803 -4.720 -60.887 1.00 87.00 311 ARG A O 1
ATOM 2379 N N . ASP A 1 312 ? 33.354 -4.191 -58.779 1.00 86.00 312 ASP A N 1
ATOM 2380 C CA . ASP A 1 312 ? 34.642 -4.886 -58.793 1.00 86.00 312 ASP A CA 1
ATOM 2381 C C . ASP A 1 312 ? 34.446 -6.410 -58.929 1.00 86.00 312 ASP A C 1
ATOM 2383 O O . ASP A 1 312 ? 35.128 -7.055 -59.729 1.00 86.00 312 ASP A O 1
ATOM 2387 N N . GLN A 1 313 ? 33.460 -7.002 -58.242 1.00 86.25 313 GLN A N 1
ATOM 2388 C CA . GLN A 1 313 ? 33.144 -8.431 -58.357 1.00 86.25 313 GLN A CA 1
ATOM 2389 C C . GLN A 1 313 ? 32.581 -8.799 -59.741 1.00 86.25 313 GLN A C 1
ATOM 2391 O O . GLN A 1 313 ? 32.941 -9.839 -60.297 1.00 86.25 313 GLN A O 1
ATOM 2396 N N . THR A 1 314 ? 31.714 -7.971 -60.328 1.00 84.75 314 THR A N 1
ATOM 2397 C CA . THR A 1 314 ? 31.177 -8.209 -61.681 1.00 84.75 314 THR A CA 1
ATOM 2398 C C . THR A 1 314 ? 32.251 -8.034 -62.756 1.00 84.75 314 THR A C 1
ATOM 2400 O O . THR A 1 314 ? 32.333 -8.862 -63.666 1.00 84.75 314 THR A O 1
ATOM 2403 N N . ALA A 1 315 ? 33.156 -7.059 -62.616 1.00 86.06 315 ALA A N 1
ATOM 2404 C CA . ALA A 1 315 ? 34.336 -6.930 -63.470 1.00 86.06 315 ALA A CA 1
ATOM 2405 C C . ALA A 1 315 ? 35.283 -8.143 -63.348 1.00 86.06 315 ALA A C 1
ATOM 2407 O O . ALA A 1 315 ? 35.763 -8.660 -64.364 1.00 86.06 315 ALA A O 1
ATOM 2408 N N . GLN A 1 316 ? 35.508 -8.660 -62.135 1.00 85.56 316 GLN A N 1
ATOM 2409 C CA . GLN A 1 316 ? 36.288 -9.884 -61.903 1.00 85.56 316 GLN A CA 1
ATOM 2410 C C . GLN A 1 316 ? 35.622 -11.128 -62.512 1.00 85.56 316 GLN A C 1
ATOM 2412 O O . GLN A 1 316 ? 36.299 -11.910 -63.178 1.00 85.56 316 GLN A O 1
ATOM 2417 N N . LYS A 1 317 ? 34.299 -11.293 -62.371 1.00 88.06 317 LYS A N 1
ATOM 2418 C CA . LYS A 1 317 ? 33.536 -12.378 -63.020 1.00 88.06 317 LYS A CA 1
ATOM 2419 C C . LYS A 1 317 ? 33.680 -12.322 -64.543 1.00 88.06 317 LYS A C 1
ATOM 2421 O O . LYS A 1 317 ? 34.162 -13.283 -65.142 1.00 88.06 317 LYS A O 1
ATOM 2426 N N . GLN A 1 318 ? 33.398 -11.170 -65.157 1.00 87.12 318 GLN A N 1
ATOM 2427 C CA . GLN A 1 318 ? 33.519 -10.996 -66.608 1.00 87.12 318 GLN A CA 1
ATOM 2428 C C . GLN A 1 318 ? 34.948 -11.212 -67.124 1.00 87.12 318 GLN A C 1
ATOM 2430 O O . GLN A 1 318 ? 35.135 -11.782 -68.198 1.00 87.12 318 GLN A O 1
ATOM 2435 N N . THR A 1 319 ? 35.976 -10.742 -66.411 1.00 84.38 319 THR A N 1
ATOM 2436 C CA . THR A 1 319 ? 37.375 -10.946 -66.829 1.00 84.38 319 THR A CA 1
ATOM 2437 C C . THR A 1 319 ? 37.814 -12.398 -66.643 1.00 84.38 319 THR A C 1
ATOM 2439 O O . THR A 1 319 ? 38.488 -12.940 -67.523 1.00 84.38 319 THR A O 1
ATOM 2442 N N . ALA A 1 320 ? 37.368 -13.075 -65.582 1.00 86.56 320 ALA A N 1
ATOM 2443 C CA . ALA A 1 320 ? 37.581 -14.506 -65.394 1.00 86.56 320 ALA A CA 1
ATOM 2444 C C . ALA A 1 320 ? 36.927 -15.329 -66.518 1.00 86.56 320 ALA A C 1
ATOM 2446 O O . ALA A 1 320 ? 37.606 -16.172 -67.109 1.00 86.56 320 ALA A O 1
ATOM 2447 N N . GLU A 1 321 ? 35.668 -15.050 -66.864 1.00 88.06 321 GLU A N 1
ATOM 2448 C CA . GLU A 1 321 ? 34.920 -15.678 -67.967 1.00 88.06 321 GLU A CA 1
ATOM 2449 C C . GLU A 1 321 ? 35.577 -15.429 -69.326 1.00 88.06 321 GLU A C 1
ATOM 2451 O O . GLU A 1 321 ? 35.897 -16.387 -70.030 1.00 88.06 321 GLU A O 1
ATOM 2456 N N . LYS A 1 322 ? 35.902 -14.170 -69.656 1.00 86.94 322 LYS A N 1
ATOM 2457 C CA . LYS A 1 322 ? 36.669 -13.818 -70.865 1.00 86.94 322 LYS A CA 1
ATOM 2458 C C . LYS A 1 322 ? 38.009 -14.568 -70.907 1.00 86.94 322 LYS A C 1
ATOM 2460 O O . LYS A 1 322 ? 38.413 -15.036 -71.970 1.00 86.94 322 LYS A O 1
ATOM 2465 N N . SER A 1 323 ? 38.674 -14.773 -69.762 1.00 85.00 323 SER A N 1
ATOM 2466 C CA . SER A 1 323 ? 39.907 -15.574 -69.688 1.00 85.00 323 SER A CA 1
ATOM 2467 C C . SER A 1 323 ? 39.680 -17.081 -69.877 1.00 85.00 323 SER A C 1
ATOM 2469 O O . SER A 1 323 ? 40.542 -17.737 -70.462 1.00 85.00 323 SER A O 1
ATOM 2471 N N . LYS A 1 324 ? 38.556 -17.640 -69.399 1.00 87.81 324 LYS A N 1
ATOM 2472 C CA . LYS A 1 324 ? 38.174 -19.052 -69.590 1.00 87.81 324 LYS A CA 1
ATOM 2473 C C . LYS A 1 324 ? 37.856 -19.311 -71.060 1.00 87.81 324 LYS A C 1
ATOM 2475 O O . LYS A 1 324 ? 38.564 -20.095 -71.688 1.00 87.81 324 LYS A O 1
ATOM 2480 N N . ALA A 1 325 ? 36.943 -18.531 -71.637 1.00 86.44 325 ALA A N 1
ATOM 2481 C CA . ALA A 1 325 ? 36.585 -18.596 -73.051 1.00 86.44 325 ALA A CA 1
ATOM 2482 C C . ALA A 1 325 ? 37.814 -18.424 -73.966 1.00 86.44 325 ALA A C 1
ATOM 2484 O O . ALA A 1 325 ? 38.004 -19.191 -74.906 1.00 86.44 325 ALA A O 1
ATOM 2485 N N . ALA A 1 326 ? 38.727 -17.492 -73.656 1.00 84.50 326 ALA A N 1
ATOM 2486 C CA . ALA A 1 326 ? 39.972 -17.331 -74.414 1.00 84.50 326 ALA A CA 1
ATOM 2487 C C . ALA A 1 326 ? 40.954 -18.514 -74.262 1.00 84.50 326 ALA A C 1
ATOM 2489 O O . ALA A 1 326 ? 41.708 -18.806 -75.194 1.00 84.50 326 ALA A O 1
ATOM 2490 N N . LYS A 1 327 ? 40.973 -19.211 -73.115 1.00 85.69 327 LYS A N 1
ATOM 2491 C CA . LYS A 1 327 ? 41.760 -20.446 -72.914 1.00 85.69 327 LYS A CA 1
ATOM 2492 C C . LYS A 1 327 ? 41.129 -21.635 -73.644 1.00 85.69 327 LYS A C 1
ATOM 2494 O O . LYS A 1 327 ? 41.856 -22.434 -74.229 1.00 85.69 327 LYS A O 1
ATOM 2499 N N . GLU A 1 328 ? 39.805 -21.735 -73.647 1.00 83.38 328 GLU A N 1
ATOM 2500 C CA . GLU A 1 328 ? 39.030 -22.772 -74.337 1.00 83.38 328 GLU A CA 1
ATOM 2501 C C . GLU A 1 328 ? 39.119 -22.619 -75.858 1.00 83.38 328 GLU A C 1
ATOM 2503 O O . GLU A 1 328 ? 39.514 -23.567 -76.535 1.00 83.38 328 GLU A O 1
ATOM 2508 N N . ALA A 1 329 ? 38.926 -21.411 -76.394 1.00 81.19 329 ALA A N 1
ATOM 2509 C CA . ALA A 1 329 ? 39.144 -21.108 -77.809 1.00 81.19 329 ALA A CA 1
ATOM 2510 C C . ALA A 1 329 ? 40.586 -21.429 -78.251 1.00 81.19 329 ALA A C 1
ATOM 2512 O O . ALA A 1 329 ? 40.794 -22.049 -79.292 1.00 81.19 329 ALA A O 1
ATOM 2513 N N . LYS A 1 330 ? 41.599 -21.102 -77.430 1.00 82.56 330 LYS A N 1
ATOM 2514 C CA . LYS A 1 330 ? 43.006 -21.472 -77.697 1.00 82.56 330 LYS A CA 1
ATOM 2515 C C . LYS A 1 330 ? 43.285 -22.978 -77.591 1.00 82.56 330 LYS A C 1
ATOM 2517 O O . LYS A 1 330 ? 44.251 -23.442 -78.195 1.00 82.56 330 LYS A O 1
ATOM 2522 N N . ARG A 1 331 ? 42.475 -23.750 -76.854 1.00 80.06 331 ARG A N 1
ATOM 2523 C CA . ARG A 1 331 ? 42.531 -25.224 -76.838 1.00 80.06 331 ARG A CA 1
ATOM 2524 C C . ARG A 1 331 ? 41.879 -25.806 -78.095 1.00 80.06 331 ARG A C 1
ATOM 2526 O O . ARG A 1 331 ? 42.527 -26.588 -78.784 1.00 80.06 331 ARG A O 1
ATOM 2533 N N . ALA A 1 332 ? 40.670 -25.364 -78.440 1.00 75.56 332 ALA A N 1
ATOM 2534 C CA . ALA A 1 332 ? 39.953 -25.788 -79.645 1.00 75.56 332 ALA A CA 1
ATOM 2535 C C . ALA A 1 332 ? 40.752 -25.487 -80.928 1.00 75.56 332 ALA A C 1
ATOM 2537 O O . ALA A 1 332 ? 40.978 -26.379 -81.744 1.00 75.56 332 ALA A O 1
ATOM 2538 N N . ALA A 1 333 ? 41.294 -24.269 -81.053 1.00 71.25 333 ALA A N 1
ATOM 2539 C CA . ALA A 1 333 ? 42.126 -23.871 -82.188 1.00 71.25 333 ALA A CA 1
ATOM 2540 C C . ALA A 1 333 ? 43.380 -24.749 -82.357 1.00 71.25 333 ALA A C 1
ATOM 2542 O O . ALA A 1 333 ? 43.791 -25.007 -83.484 1.00 71.25 333 ALA A O 1
ATOM 2543 N N . LYS A 1 334 ? 43.969 -25.261 -81.263 1.00 64.88 334 LYS A N 1
ATOM 2544 C CA . LYS A 1 334 ? 45.103 -26.201 -81.329 1.00 64.88 334 LYS A CA 1
ATOM 2545 C C . LYS A 1 334 ? 44.707 -27.619 -81.752 1.00 64.88 334 LYS A C 1
ATOM 2547 O O . LYS A 1 334 ? 45.561 -28.330 -82.270 1.00 64.88 334 LYS A O 1
ATOM 2552 N N . GLY A 1 335 ? 43.448 -28.022 -81.572 1.00 60.16 335 GLY A N 1
ATOM 2553 C CA . GLY A 1 335 ? 42.937 -29.298 -82.083 1.00 60.16 335 GLY A CA 1
ATOM 2554 C C . GLY A 1 335 ? 42.760 -29.310 -83.606 1.00 60.16 335 GLY A C 1
ATOM 2555 O O . GLY A 1 335 ? 42.975 -30.337 -84.242 1.00 60.16 335 GLY A O 1
ATOM 2556 N N . ASN A 1 336 ? 42.431 -28.162 -84.208 1.00 54.41 336 ASN A N 1
ATOM 2557 C CA . ASN A 1 336 ? 41.982 -28.094 -85.604 1.00 54.41 336 ASN A CA 1
ATOM 2558 C C . ASN A 1 336 ? 43.108 -28.031 -86.665 1.00 54.41 336 ASN A C 1
ATOM 2560 O O . ASN A 1 336 ? 42.828 -28.018 -87.858 1.00 54.41 336 ASN A O 1
ATOM 2564 N N . VAL A 1 337 ? 44.390 -28.006 -86.274 1.00 53.53 337 VAL A N 1
ATOM 2565 C CA . VAL A 1 337 ? 45.534 -27.810 -87.206 1.00 53.53 337 VAL A CA 1
ATOM 2566 C C . VAL A 1 337 ? 46.125 -29.138 -87.730 1.00 53.53 337 VAL A C 1
ATOM 2568 O O . VAL A 1 337 ? 47.281 -29.206 -88.143 1.00 53.53 337 VAL A O 1
ATOM 2571 N N . LYS A 1 338 ? 45.345 -30.228 -87.710 1.00 47.56 338 LYS A N 1
ATOM 2572 C CA . LYS A 1 338 ? 45.738 -31.554 -88.236 1.00 47.56 338 LYS A CA 1
ATOM 2573 C C . LYS A 1 338 ? 44.773 -32.081 -89.316 1.00 47.56 338 LYS A C 1
ATOM 2575 O O . LYS A 1 338 ? 44.679 -33.285 -89.520 1.00 47.56 338 LYS A O 1
ATOM 2580 N N . GLY A 1 339 ? 44.085 -31.186 -90.027 1.00 45.66 339 GLY A N 1
ATOM 2581 C CA . GLY A 1 339 ? 43.241 -31.509 -91.183 1.00 45.66 339 GLY A CA 1
ATOM 2582 C C . GLY A 1 339 ? 43.670 -30.723 -92.422 1.00 45.66 339 GLY A C 1
ATOM 2583 O O . GLY A 1 339 ? 43.302 -29.563 -92.568 1.00 45.66 339 GLY A O 1
ATOM 2584 N N . ARG A 1 340 ? 44.457 -31.341 -93.312 1.00 44.56 340 ARG A N 1
ATOM 2585 C CA . ARG A 1 340 ? 44.785 -30.778 -94.633 1.00 44.56 340 ARG A CA 1
ATOM 2586 C C . ARG A 1 340 ? 43.789 -31.330 -95.653 1.00 44.56 340 ARG A C 1
ATOM 2588 O O . ARG A 1 340 ? 43.902 -32.490 -96.031 1.00 44.56 340 ARG A O 1
ATOM 2595 N N . GLY A 1 341 ? 42.844 -30.496 -96.073 1.00 35.94 341 GLY A N 1
ATOM 2596 C CA . GLY A 1 341 ? 41.853 -30.767 -97.116 1.00 35.94 341 GLY A CA 1
ATOM 2597 C C . GLY A 1 341 ? 41.605 -29.500 -97.936 1.00 35.94 341 GLY A C 1
ATOM 2598 O O . GLY A 1 341 ? 41.905 -28.400 -97.470 1.00 35.94 341 GLY A O 1
ATOM 2599 N N . GLU A 1 342 ? 41.151 -29.661 -99.174 1.00 38.22 342 GLU A N 1
ATOM 2600 C CA . GLU A 1 342 ? 41.120 -28.594 -100.183 1.00 38.22 342 GLU A CA 1
ATOM 2601 C C . GLU A 1 342 ? 39.856 -27.715 -100.097 1.00 38.22 342 GLU A C 1
ATOM 2603 O O . GLU A 1 342 ? 38.842 -28.147 -99.541 1.00 38.22 342 GLU A O 1
ATOM 2608 N N . PRO A 1 343 ? 39.907 -26.460 -100.589 1.00 43.72 343 PRO A N 1
ATOM 2609 C CA . PRO A 1 343 ? 38.781 -25.539 -100.496 1.00 43.72 343 PRO A CA 1
ATOM 2610 C C . PRO A 1 343 ? 37.648 -25.937 -101.448 1.00 43.72 343 PRO A C 1
ATOM 2612 O O . PRO A 1 343 ? 37.872 -26.170 -102.634 1.00 43.72 343 PRO A O 1
ATOM 2615 N N . VAL A 1 344 ? 36.418 -25.928 -100.935 1.00 41.75 344 VAL A N 1
ATOM 2616 C CA . VAL A 1 344 ? 35.199 -25.965 -101.749 1.00 41.75 344 VAL A CA 1
ATOM 2617 C C . VAL A 1 344 ? 34.540 -24.597 -101.655 1.00 41.75 344 VAL A C 1
ATOM 2619 O O . VAL A 1 344 ? 34.107 -24.185 -100.579 1.00 41.75 344 VAL A O 1
ATOM 2622 N N . GLU A 1 345 ? 34.457 -23.892 -102.781 1.00 46.06 345 GLU A N 1
ATOM 2623 C CA . GLU A 1 345 ? 33.599 -22.717 -102.892 1.00 46.06 345 GLU A CA 1
ATOM 2624 C C . GLU A 1 345 ? 32.134 -23.163 -102.908 1.00 46.06 345 GLU A C 1
ATOM 2626 O O . GLU A 1 345 ? 31.653 -23.769 -103.863 1.00 46.06 345 GLU A O 1
ATOM 2631 N N . THR A 1 346 ? 31.401 -22.823 -101.854 1.00 44.56 346 THR A N 1
ATOM 2632 C CA . THR A 1 346 ? 29.940 -22.729 -101.896 1.00 44.56 346 THR A CA 1
ATOM 2633 C C . THR A 1 346 ? 29.580 -21.260 -101.758 1.00 44.56 346 THR A C 1
ATOM 2635 O O . THR A 1 346 ? 29.927 -20.645 -100.747 1.00 44.56 346 THR A O 1
ATOM 2638 N N . ALA A 1 347 ? 28.924 -20.697 -102.774 1.00 45.62 347 ALA A N 1
ATOM 2639 C CA . ALA A 1 347 ? 28.585 -19.281 -102.824 1.00 45.62 347 ALA A CA 1
ATOM 2640 C C . ALA A 1 347 ? 27.816 -18.840 -101.568 1.00 45.62 347 ALA A C 1
ATOM 2642 O O . ALA A 1 347 ? 26.777 -19.409 -101.225 1.00 45.62 347 ALA A O 1
ATOM 2643 N N . GLY A 1 348 ? 28.325 -17.808 -100.892 1.00 45.72 348 GLY A N 1
ATOM 2644 C CA . GLY A 1 348 ? 27.555 -17.108 -99.873 1.00 45.72 348 GLY A CA 1
ATOM 2645 C C . GLY A 1 348 ? 26.358 -16.419 -100.523 1.00 45.72 348 GLY A C 1
ATOM 2646 O O . GLY A 1 348 ? 26.499 -15.817 -101.588 1.00 45.72 348 GLY A O 1
ATOM 2647 N N . LYS A 1 349 ? 25.195 -16.492 -99.868 1.00 53.62 349 LYS A N 1
ATOM 2648 C CA . LYS A 1 349 ? 24.043 -15.642 -100.190 1.00 53.62 349 LYS A CA 1
ATOM 2649 C C . LYS A 1 349 ? 24.507 -14.186 -100.220 1.00 53.62 349 LYS A C 1
ATOM 2651 O O . LYS A 1 349 ? 25.226 -13.767 -99.308 1.00 53.62 349 LYS A O 1
ATOM 2656 N N . SER A 1 350 ? 24.175 -13.447 -101.277 1.00 62.69 350 SER A N 1
ATOM 2657 C CA . SER A 1 350 ? 24.641 -12.067 -101.401 1.00 62.69 350 SER A CA 1
ATOM 2658 C C . SER A 1 350 ? 23.971 -11.177 -100.353 1.00 62.69 350 SER A C 1
ATOM 2660 O O . SER A 1 350 ? 22.909 -11.498 -99.815 1.00 62.69 350 SER A O 1
ATOM 2662 N N . TRP A 1 351 ? 24.603 -10.040 -100.057 1.00 55.94 351 TRP A N 1
ATOM 2663 C CA . TRP A 1 351 ? 24.103 -9.074 -99.072 1.00 55.94 351 TRP A CA 1
ATOM 2664 C C . TRP A 1 351 ? 22.694 -8.547 -99.398 1.00 55.94 351 TRP A C 1
ATOM 2666 O O . TRP A 1 351 ? 21.983 -8.108 -98.494 1.00 55.94 351 TRP A O 1
ATOM 2676 N N . GLU A 1 352 ? 22.283 -8.619 -100.667 1.00 60.78 352 GLU A N 1
ATOM 2677 C CA . GLU A 1 352 ? 20.952 -8.234 -101.142 1.00 60.78 352 GLU A CA 1
ATOM 2678 C C . GLU A 1 352 ? 19.857 -9.160 -100.583 1.00 60.78 352 GLU A C 1
ATOM 2680 O O . GLU A 1 352 ? 18.862 -8.671 -100.051 1.00 60.78 352 GLU A O 1
ATOM 2685 N N . GLU A 1 353 ? 20.077 -10.483 -100.575 1.00 62.16 353 GLU A N 1
ATOM 2686 C CA . GLU A 1 353 ? 19.102 -11.461 -100.054 1.00 62.16 353 GLU A CA 1
ATOM 2687 C C . GLU A 1 353 ? 18.837 -11.265 -98.546 1.00 62.16 353 GLU A C 1
ATOM 2689 O O . GLU A 1 353 ? 17.743 -11.523 -98.045 1.00 62.16 353 GLU A O 1
ATOM 2694 N N . THR A 1 354 ? 19.830 -10.756 -97.807 1.00 62.19 354 THR A N 1
ATOM 2695 C CA . THR A 1 354 ? 19.685 -10.387 -96.389 1.00 62.19 354 THR A CA 1
ATOM 2696 C C . THR A 1 354 ? 19.047 -9.018 -96.142 1.00 62.19 354 THR A C 1
ATOM 2698 O O . THR A 1 354 ? 18.682 -8.742 -95.001 1.00 62.19 354 THR A O 1
ATOM 2701 N N . LEU A 1 355 ? 18.908 -8.161 -97.159 1.00 64.62 355 LEU A N 1
ATOM 2702 C CA . LEU A 1 355 ? 18.287 -6.838 -97.024 1.00 64.62 355 LEU A CA 1
ATOM 2703 C C . LEU A 1 355 ? 16.788 -6.870 -97.345 1.00 64.62 355 LEU A C 1
ATOM 2705 O O . LEU A 1 355 ? 16.007 -6.327 -96.561 1.00 64.62 355 LEU A O 1
ATOM 2709 N N . ASP A 1 356 ? 16.366 -7.575 -98.399 1.00 66.62 356 ASP A N 1
ATOM 2710 C CA . ASP A 1 356 ? 14.934 -7.755 -98.705 1.00 66.62 356 ASP A CA 1
ATOM 2711 C C . ASP A 1 356 ? 14.201 -8.450 -97.543 1.00 66.62 356 ASP A C 1
ATOM 2713 O O . ASP A 1 356 ? 13.168 -7.967 -97.076 1.00 66.62 356 ASP A O 1
ATOM 2717 N N . ALA A 1 357 ? 14.807 -9.495 -96.963 1.00 62.62 357 ALA A N 1
ATOM 2718 C CA . ALA A 1 357 ? 14.282 -10.213 -95.794 1.00 62.62 357 ALA A CA 1
ATOM 2719 C C . ALA A 1 357 ? 14.192 -9.369 -94.497 1.00 62.62 357 ALA A C 1
ATOM 2721 O O . ALA A 1 357 ? 13.603 -9.811 -93.506 1.00 62.62 357 ALA A O 1
ATOM 2722 N N . VAL A 1 358 ? 14.781 -8.166 -94.475 1.00 63.75 358 VAL A N 1
ATOM 2723 C CA . VAL A 1 358 ? 14.632 -7.181 -93.388 1.00 63.75 358 VAL A CA 1
ATOM 2724 C C . VAL A 1 358 ? 13.600 -6.111 -93.756 1.00 63.75 358 VAL A C 1
ATOM 2726 O O . VAL A 1 358 ? 12.826 -5.709 -92.888 1.00 63.75 358 VAL A O 1
ATOM 2729 N N . GLY A 1 359 ? 13.541 -5.691 -95.024 1.00 67.19 359 GLY A N 1
ATOM 2730 C CA . GLY A 1 359 ? 12.531 -4.756 -95.527 1.00 67.19 359 GLY A CA 1
ATOM 2731 C C . GLY A 1 359 ? 11.109 -5.312 -95.431 1.00 67.19 359 GLY A C 1
ATOM 2732 O O . GLY A 1 359 ? 10.234 -4.662 -94.863 1.00 67.19 359 GLY A O 1
ATOM 2733 N N . GLU A 1 360 ? 10.897 -6.550 -95.885 1.00 69.50 360 GLU A N 1
ATOM 2734 C CA . GLU A 1 360 ? 9.592 -7.237 -95.862 1.00 69.50 360 GLU A CA 1
ATOM 2735 C C . GLU A 1 360 ? 9.065 -7.477 -94.430 1.00 69.50 360 GLU A C 1
ATOM 2737 O O . GLU A 1 360 ? 7.869 -7.652 -94.210 1.00 69.50 360 GLU A O 1
ATOM 2742 N N . ARG A 1 361 ? 9.947 -7.407 -93.422 1.00 62.72 361 ARG A N 1
ATOM 2743 C CA . ARG A 1 361 ? 9.614 -7.540 -91.994 1.00 62.72 361 ARG A CA 1
ATOM 2744 C C . ARG A 1 361 ? 9.269 -6.211 -91.300 1.00 62.72 361 ARG A C 1
ATOM 2746 O O . ARG A 1 361 ? 9.002 -6.210 -90.101 1.00 62.72 361 ARG A O 1
ATOM 2753 N N . LEU A 1 362 ? 9.318 -5.088 -92.019 1.00 60.22 362 LEU A N 1
ATOM 2754 C CA . LEU A 1 362 ? 9.057 -3.737 -91.497 1.00 60.22 362 LEU A CA 1
ATOM 2755 C C . LEU A 1 362 ? 7.814 -3.065 -92.110 1.00 60.22 362 LEU A C 1
ATOM 2757 O O . LEU A 1 362 ? 7.494 -1.935 -91.742 1.00 60.22 362 LEU A O 1
ATOM 2761 N N . THR A 1 363 ? 7.112 -3.745 -93.020 1.00 64.62 363 THR A N 1
ATOM 2762 C CA . THR A 1 363 ? 5.932 -3.228 -93.742 1.00 64.62 363 THR A CA 1
ATOM 2763 C C . THR A 1 363 ? 4.726 -4.181 -93.747 1.00 64.62 363 THR A C 1
ATOM 2765 O O . THR A 1 363 ? 3.772 -3.935 -94.488 1.00 64.62 363 THR A O 1
ATOM 2768 N N . GLY A 1 364 ? 4.749 -5.232 -92.916 1.00 53.28 364 GLY A N 1
ATOM 2769 C CA . GLY A 1 364 ? 3.632 -6.154 -92.655 1.00 53.28 364 GLY A CA 1
ATOM 2770 C C . GLY A 1 364 ? 3.078 -6.018 -91.242 1.00 53.28 364 GLY A C 1
ATOM 2771 O O . GLY A 1 364 ? 3.908 -5.892 -90.314 1.00 53.28 364 GLY A O 1
#

pLDDT: mean 72.03, std 22.71, range [26.44, 95.88]

Foldseek 3Di:
DDDDDDDDDDPDDDDPPVVPVVVVVVVVVPDDDDDDDDDPADDDPVRHHDDDDDDDDDDDDDDDDDDDDDDDDDDDDDDDDDDDDDPPPPQQAADPPDDPVVRVVLSVDDVVVSVVVVVVVVVVVVVVVVVVVVVVVVVVVVVVVCVVCVVVVVVCVVVVHDVVNVVVVVVVLVVVCVVPVVVSVVVVCVVVVHDPVVVQVDDDDRPPPPVVVVVVVVVVVVVVVVVVVVVVVVVVVVLVVLLVCQQQDDDPVRHRPQPCCVVQVVQLVVCLVVLCVVPVPDDSNVSSVVSSVVRCVVPVVSVVVVVVVVVVVVVVVVVVVVVVVVVVVVVVVVVPPPDDDDDDDDDDDDVVVVVVVVVVVVPD

Radius of gyration: 60.43 Å; chains: 1; bounding box: 109×61×191 Å